Protein AF-A0A0J9RW61-F1 (afdb_monomer_lite)

Sequence (245 aa):
MICSATFVLAGLCFTVFCFNQGVRNHRVYSWVVAFVIVELEIFSMYVLAARTWVPDLLAFFFFCTLLMMVALVVGCHLSFSMDLTRYIAPLFILSFVLAMMSTYFLLAHLFLPKLMPYAYLTFELGLTFVMTSMIMLHAQTINGDRYIQMRLKDFILAALLVFHEFLLTYALTFYWQIHYSYFTSADFFWMSTSTPNTRGTTPEYPEYGDYDKNTSDDDWSPKNETDYDWLLDNWDTIAAESLIR

Organism: Drosophila simulans (NCBI:txid7240)

Radius of gyration: 31.69 Å; chains: 1; bounding box: 56×41×116 Å

Foldseek 3Di:
DQLVVLVVVLVVLLVCLVPDPPQLLDPVSLVVSLVSSVVSLVSSCVVLVLLFDPVLLVVLLVVLVVLLVVLLVCLQPPDPVDQVLVVVPVLVVQLVVLQVVLVVLVVCCVPPVVCPPPSLVSSLVSNLVSLSSVSSNLSNQDSQPHPHHDDPSNVSSSVSSSVVSSSVNSVSCSVCRNPPVPPDDPPPPCPVPDDPPPDDPDPPPPDPPPVPPPDDPPPPDPDPPPDPVVVPPPPVVVVVVPPDD

Structure (mmCIF, N/CA/C/O backbone):
data_AF-A0A0J9RW61-F1
#
_entry.id   AF-A0A0J9RW61-F1
#
loop_
_atom_site.group_PDB
_atom_site.id
_atom_site.type_symbol
_atom_site.label_atom_id
_atom_site.label_alt_id
_atom_site.label_comp_id
_atom_site.label_asym_id
_atom_site.label_entity_id
_atom_site.label_seq_id
_atom_site.pdbx_PDB_ins_code
_atom_site.Cartn_x
_atom_site.Cartn_y
_atom_site.Cartn_z
_atom_site.occupancy
_atom_site.B_iso_or_equiv
_atom_site.auth_seq_id
_atom_site.auth_comp_id
_atom_site.auth_asym_id
_atom_site.auth_atom_id
_atom_site.pdbx_PDB_model_num
ATOM 1 N N . MET A 1 1 ? -4.655 -14.486 -15.104 1.00 70.69 1 MET A N 1
ATOM 2 C CA . MET A 1 1 ? -6.127 -14.622 -15.017 1.00 70.69 1 MET A CA 1
ATOM 3 C C . MET A 1 1 ? -6.572 -15.202 -13.679 1.00 70.69 1 MET A C 1
ATOM 5 O O . MET A 1 1 ? -7.368 -14.556 -13.017 1.00 70.69 1 MET A O 1
ATOM 9 N N . ILE A 1 2 ? -6.045 -16.354 -13.238 1.00 85.81 2 ILE A N 1
ATOM 10 C CA . ILE A 1 2 ? -6.419 -16.937 -11.932 1.00 85.81 2 ILE A CA 1
ATOM 11 C C . ILE A 1 2 ? -6.012 -16.014 -10.766 1.00 85.81 2 ILE A C 1
ATOM 13 O O . ILE A 1 2 ? -6.874 -15.631 -9.987 1.00 85.81 2 ILE A O 1
ATOM 17 N N . CYS A 1 3 ? -4.758 -15.545 -10.711 1.00 83.75 3 CYS A N 1
ATOM 18 C CA . CYS A 1 3 ? -4.285 -14.665 -9.626 1.00 83.75 3 CYS A CA 1
ATOM 19 C C . CYS A 1 3 ? -5.004 -13.302 -9.570 1.00 83.75 3 CYS A C 1
ATOM 21 O O . CYS A 1 3 ? -5.286 -12.777 -8.502 1.00 83.75 3 CYS A O 1
ATOM 23 N N . SER A 1 4 ? -5.358 -12.730 -10.726 1.00 85.19 4 SER A N 1
ATOM 24 C CA . SER A 1 4 ? -6.139 -11.486 -10.774 1.00 85.19 4 SER A CA 1
ATOM 25 C C . SER A 1 4 ? -7.579 -11.693 -10.292 1.00 85.19 4 SER A C 1
ATOM 27 O O . SER A 1 4 ? -8.146 -10.812 -9.656 1.00 85.19 4 SER A O 1
ATOM 29 N N . ALA A 1 5 ? -8.174 -12.861 -10.560 1.00 87.19 5 ALA A N 1
ATOM 30 C CA . ALA A 1 5 ? -9.502 -13.198 -10.054 1.00 87.19 5 ALA A CA 1
ATOM 31 C C . ALA A 1 5 ? -9.490 -13.434 -8.536 1.00 87.19 5 ALA A C 1
ATOM 33 O O . ALA A 1 5 ? -10.401 -12.974 -7.849 1.00 87.19 5 ALA A O 1
ATOM 34 N N . THR A 1 6 ? -8.451 -14.087 -7.999 1.00 88.44 6 THR A N 1
ATOM 35 C CA . THR A 1 6 ? -8.302 -14.267 -6.546 1.00 88.44 6 THR A CA 1
ATOM 36 C C . THR A 1 6 ? -8.084 -12.938 -5.830 1.00 88.44 6 THR A C 1
ATOM 38 O O . THR A 1 6 ? -8.650 -12.759 -4.760 1.00 88.44 6 THR A O 1
ATOM 41 N N . PHE A 1 7 ? -7.373 -11.979 -6.438 1.00 87.94 7 PHE A N 1
ATOM 42 C CA . PHE A 1 7 ? -7.236 -10.620 -5.899 1.00 87.94 7 PHE A CA 1
ATOM 43 C C . PHE A 1 7 ? -8.583 -9.903 -5.758 1.00 87.94 7 PHE A C 1
ATOM 45 O O . PHE A 1 7 ? -8.921 -9.391 -4.694 1.00 87.94 7 PHE A O 1
ATOM 52 N N . VAL A 1 8 ? -9.383 -9.898 -6.831 1.00 91.06 8 VAL A N 1
ATOM 53 C CA . VAL A 1 8 ? -10.710 -9.264 -6.822 1.00 91.06 8 VAL A CA 1
ATOM 54 C C . VAL A 1 8 ? -11.620 -9.950 -5.806 1.00 91.06 8 VAL A C 1
ATOM 56 O O . VAL A 1 8 ? -12.320 -9.275 -5.054 1.00 91.06 8 VAL A O 1
ATOM 59 N N . LEU A 1 9 ? -11.584 -11.283 -5.740 1.00 91.94 9 LEU A N 1
ATOM 60 C CA . LEU A 1 9 ? -12.352 -12.045 -4.762 1.00 91.94 9 LEU A CA 1
ATOM 61 C C . LEU A 1 9 ? -11.934 -11.710 -3.324 1.00 91.94 9 LEU A C 1
ATOM 63 O O . LEU A 1 9 ? -12.807 -11.469 -2.493 1.00 91.94 9 LEU A O 1
ATOM 67 N N . ALA A 1 10 ? -10.630 -11.638 -3.043 1.00 90.38 10 ALA A N 1
ATOM 68 C CA . ALA A 1 10 ? -10.105 -11.248 -1.738 1.00 90.38 10 ALA A CA 1
ATOM 69 C C . ALA A 1 10 ? -10.593 -9.851 -1.332 1.00 90.38 10 ALA A C 1
ATOM 71 O O . ALA A 1 10 ? -11.157 -9.691 -0.250 1.00 90.38 10 ALA A O 1
ATOM 72 N N . GLY A 1 11 ? -10.489 -8.868 -2.235 1.00 88.94 11 GLY A N 1
ATOM 73 C CA . GLY A 1 11 ? -10.949 -7.500 -1.990 1.00 88.94 11 GLY A CA 1
ATOM 74 C C . GLY A 1 11 ? -12.459 -7.404 -1.744 1.00 88.94 11 GLY A C 1
ATOM 75 O O . GLY A 1 11 ? -12.906 -6.660 -0.866 1.00 88.94 11 GLY A O 1
ATOM 76 N N . LEU A 1 12 ? -13.267 -8.195 -2.457 1.00 91.38 12 LEU A N 1
ATOM 77 C CA . LEU A 1 12 ? -14.711 -8.281 -2.215 1.00 91.38 12 LEU A CA 1
ATOM 78 C C . LEU A 1 12 ? -15.016 -8.910 -0.851 1.00 91.38 12 LEU A C 1
ATOM 80 O O . LEU A 1 12 ? -15.815 -8.361 -0.089 1.00 91.38 12 LEU A O 1
ATOM 84 N N . CYS A 1 13 ? -14.362 -10.023 -0.513 1.00 89.88 13 CYS A N 1
ATOM 85 C CA . CYS A 1 13 ? -14.499 -10.671 0.791 1.00 89.88 13 CYS A CA 1
ATOM 86 C C . CYS A 1 13 ? -14.102 -9.731 1.934 1.00 89.88 13 CYS A C 1
ATOM 88 O O . CYS A 1 13 ? -14.831 -9.636 2.924 1.00 89.88 13 CYS A O 1
ATOM 90 N N . PHE A 1 14 ? -13.004 -8.991 1.779 1.00 90.94 14 PHE A N 1
ATOM 91 C CA . PHE A 1 14 ? -12.564 -7.988 2.740 1.00 90.94 14 PHE A CA 1
ATOM 92 C C . PHE A 1 14 ? -13.586 -6.859 2.895 1.00 90.94 14 PHE A C 1
ATOM 94 O O . PHE A 1 14 ? -13.987 -6.535 4.011 1.00 90.94 14 PHE A O 1
ATOM 101 N N . THR A 1 15 ? -14.100 -6.322 1.787 1.00 89.44 15 THR A N 1
ATOM 102 C CA . THR A 1 15 ? -15.134 -5.275 1.804 1.00 89.44 15 THR A CA 1
ATOM 103 C C . THR A 1 15 ? -16.386 -5.742 2.553 1.00 89.44 15 THR A C 1
ATOM 105 O O . THR A 1 15 ? -16.894 -5.039 3.430 1.00 89.44 15 THR A O 1
ATOM 108 N N . VAL A 1 16 ? -16.860 -6.961 2.273 1.00 89.56 16 VAL A N 1
ATOM 109 C CA . VAL A 1 16 ? -17.994 -7.567 2.989 1.00 89.56 16 VAL A CA 1
ATOM 110 C C . VAL A 1 16 ? -17.681 -7.730 4.478 1.00 89.56 16 VAL A C 1
ATOM 112 O O . VAL A 1 16 ? -18.532 -7.416 5.309 1.00 89.56 16 VAL A O 1
ATOM 115 N N . PHE A 1 17 ? -16.474 -8.169 4.837 1.00 88.94 17 PHE A N 1
ATOM 116 C CA . PHE A 1 17 ? -16.049 -8.325 6.230 1.00 88.94 17 PHE A CA 1
ATOM 117 C C . PHE A 1 17 ? -15.997 -6.988 6.996 1.00 88.94 17 PHE A C 1
ATOM 119 O O . PHE A 1 17 ? -16.412 -6.918 8.159 1.00 88.94 17 PHE A O 1
ATOM 126 N N . CYS A 1 18 ? -15.555 -5.912 6.342 1.00 86.81 18 CYS A N 1
ATOM 127 C CA . CYS A 1 18 ? -15.517 -4.564 6.908 1.00 86.81 18 CYS A CA 1
ATOM 128 C C . CYS A 1 18 ? -16.921 -4.049 7.266 1.00 86.81 18 CYS A C 1
ATOM 130 O O . CYS A 1 18 ? -17.152 -3.606 8.399 1.00 86.81 18 CYS A O 1
ATOM 132 N N . PHE A 1 19 ? -17.878 -4.148 6.337 1.00 86.56 19 PHE A N 1
ATOM 133 C CA . PHE A 1 19 ? -19.232 -3.612 6.529 1.00 86.56 19 PHE A CA 1
ATOM 134 C C . PHE A 1 19 ? -20.159 -4.538 7.330 1.00 86.56 19 PHE A C 1
ATOM 136 O O . PHE A 1 19 ? -21.027 -4.060 8.064 1.00 86.56 19 PHE A O 1
ATOM 143 N N . ASN A 1 20 ? -19.985 -5.859 7.243 1.00 86.50 20 ASN A N 1
ATOM 144 C CA . ASN A 1 20 ? -20.875 -6.816 7.894 1.00 86.50 20 ASN A CA 1
ATOM 145 C C . ASN A 1 20 ? -20.474 -7.082 9.354 1.00 86.50 20 ASN A C 1
ATOM 147 O O . ASN A 1 20 ? -19.724 -8.007 9.678 1.00 86.50 20 ASN A O 1
ATOM 151 N N . GLN A 1 21 ? -21.055 -6.301 10.265 1.00 80.50 21 GLN A N 1
ATOM 152 C CA . GLN A 1 21 ? -20.845 -6.465 11.706 1.00 80.50 21 GLN A CA 1
ATOM 153 C C . GLN A 1 21 ? -21.273 -7.847 12.233 1.00 80.50 21 GLN A C 1
ATOM 155 O O . GLN A 1 21 ? -20.696 -8.323 13.212 1.00 80.50 21 GLN A O 1
ATOM 160 N N . GLY A 1 22 ? -22.248 -8.506 11.595 1.00 78.69 22 GLY A N 1
ATOM 161 C CA . GLY A 1 22 ? -22.740 -9.825 12.004 1.00 78.69 22 GLY A CA 1
ATOM 162 C C . GLY A 1 22 ? -21.684 -10.921 11.853 1.00 78.69 22 GLY A C 1
ATOM 163 O O . GLY A 1 22 ? -21.482 -11.713 12.773 1.00 78.69 22 GLY A O 1
ATOM 164 N N . VAL A 1 23 ? -20.949 -10.908 10.737 1.00 77.25 23 VAL A N 1
ATOM 165 C CA . VAL A 1 23 ? -19.836 -11.841 10.478 1.00 77.25 23 VAL A CA 1
ATOM 166 C C . VAL A 1 23 ? -18.668 -11.573 11.428 1.00 77.25 23 VAL A C 1
ATOM 168 O O . VAL A 1 23 ? -18.070 -12.508 11.956 1.00 77.25 23 VAL A O 1
ATOM 171 N N . ARG A 1 24 ? -18.377 -10.296 11.706 1.00 81.38 24 ARG A N 1
ATOM 172 C CA . ARG A 1 24 ? -17.268 -9.896 12.582 1.00 81.38 24 ARG A CA 1
ATOM 173 C C . ARG A 1 24 ? -17.501 -10.238 14.054 1.00 81.38 24 ARG A C 1
ATOM 175 O O . ARG A 1 24 ? -16.559 -10.590 14.760 1.00 81.38 24 ARG A O 1
ATOM 182 N N . ASN A 1 25 ? -18.742 -10.133 14.526 1.00 80.19 25 ASN A N 1
ATOM 183 C CA . ASN A 1 25 ? -19.064 -10.309 15.942 1.00 80.19 25 ASN A CA 1
ATOM 184 C C . ASN A 1 25 ? -18.947 -11.771 16.408 1.00 80.19 25 ASN A C 1
ATOM 186 O O . ASN A 1 25 ? -18.722 -12.023 17.593 1.00 80.19 25 ASN A O 1
ATOM 190 N N . HIS A 1 26 ? -19.082 -12.744 15.503 1.00 84.44 26 HIS A N 1
ATOM 191 C CA . HIS A 1 26 ? -18.947 -14.148 15.865 1.00 84.44 26 HIS A CA 1
ATOM 192 C C . HIS A 1 26 ? -17.485 -14.605 15.809 1.00 84.44 26 HIS A C 1
ATOM 194 O O . HIS A 1 26 ? -16.888 -14.681 14.738 1.00 84.44 26 HIS A O 1
ATOM 200 N N . ARG A 1 27 ? -16.938 -15.010 16.964 1.00 81.19 27 ARG A N 1
ATOM 201 C CA . ARG A 1 27 ? -15.513 -15.335 17.143 1.00 81.19 27 ARG A CA 1
ATOM 202 C C . ARG A 1 27 ? -14.971 -16.340 16.123 1.00 81.19 27 ARG A C 1
ATOM 204 O O . ARG A 1 27 ? -13.941 -16.084 15.533 1.00 81.19 27 ARG A O 1
ATOM 211 N N . VAL A 1 28 ? -15.635 -17.477 15.903 1.00 85.69 28 VAL A N 1
ATOM 212 C CA . VAL A 1 28 ? -15.099 -18.506 14.984 1.00 85.69 28 VAL A CA 1
ATOM 213 C C . VAL A 1 28 ? -15.160 -18.048 13.522 1.00 85.69 28 VAL A C 1
ATOM 215 O O . VAL A 1 28 ? -14.149 -18.093 12.830 1.00 85.69 28 VAL A O 1
ATOM 218 N N . TYR A 1 29 ? -16.318 -17.558 13.064 1.00 85.31 29 TYR A N 1
ATOM 219 C CA . TYR A 1 29 ? -16.484 -17.060 11.697 1.00 85.31 29 TYR A CA 1
ATOM 220 C C . TYR A 1 29 ? -15.519 -15.926 11.349 1.00 85.31 29 TYR A C 1
ATOM 222 O O . TYR A 1 29 ? -14.983 -15.928 10.247 1.00 85.31 29 TYR A O 1
ATOM 230 N N . SER A 1 30 ? -15.246 -14.995 12.268 1.00 87.50 30 SER A N 1
ATOM 231 C CA . SER A 1 30 ? -14.324 -13.896 11.980 1.00 87.50 30 SER A CA 1
ATOM 232 C C . SER A 1 30 ? -12.887 -14.364 11.758 1.00 87.50 30 SER A C 1
ATOM 234 O O . SER A 1 30 ? -12.232 -13.860 10.853 1.00 87.50 30 SER A O 1
ATOM 236 N N . TRP A 1 31 ? -12.426 -15.377 12.496 1.00 90.62 31 TRP A N 1
ATOM 237 C CA . TRP A 1 31 ? -11.125 -16.010 12.257 1.00 90.62 31 TRP A CA 1
ATOM 238 C C . TRP A 1 31 ? -11.072 -16.771 10.931 1.00 90.62 31 TRP A C 1
ATOM 240 O O . TRP A 1 31 ? -10.109 -16.619 10.187 1.00 90.62 31 TRP A O 1
ATOM 250 N N . VAL A 1 32 ? -12.106 -17.558 10.613 1.00 91.69 32 VAL A N 1
ATOM 251 C CA . VAL A 1 32 ? -12.154 -18.330 9.358 1.00 91.69 32 VAL A CA 1
ATOM 252 C C . VAL A 1 32 ? -12.165 -17.399 8.148 1.00 91.69 32 VAL A C 1
ATOM 254 O O . VAL A 1 32 ? -11.395 -17.597 7.214 1.00 91.69 32 VAL A O 1
ATOM 257 N N . VAL A 1 33 ? -13.001 -16.358 8.171 1.00 90.38 33 VAL A N 1
ATOM 258 C CA . VAL A 1 33 ? -13.078 -15.386 7.074 1.00 90.38 33 VAL A CA 1
ATOM 259 C C . VAL A 1 33 ? -11.773 -14.601 6.950 1.00 90.38 33 VAL A C 1
ATOM 261 O O . VAL A 1 33 ? -11.290 -14.431 5.836 1.00 90.38 33 VAL A O 1
ATOM 264 N N . ALA A 1 34 ? -11.161 -14.185 8.063 1.00 91.62 34 ALA A N 1
ATOM 265 C CA . ALA A 1 34 ? -9.862 -13.515 8.038 1.00 91.62 34 ALA A CA 1
ATOM 266 C C . ALA A 1 34 ? -8.761 -14.399 7.436 1.00 91.62 34 ALA A C 1
ATOM 268 O O . ALA A 1 34 ? -8.002 -13.926 6.597 1.00 91.62 34 ALA A O 1
ATOM 269 N N . PHE A 1 35 ? -8.711 -15.681 7.809 1.00 93.44 35 PHE A N 1
ATOM 270 C CA . PHE A 1 35 ? -7.765 -16.639 7.237 1.00 93.44 35 PHE A CA 1
ATOM 271 C C . PHE A 1 35 ? -7.958 -16.780 5.723 1.00 93.44 35 PHE A C 1
ATOM 273 O O . PHE A 1 35 ? -7.000 -16.661 4.970 1.00 93.44 35 PHE A O 1
ATOM 280 N N . VAL A 1 36 ? -9.202 -16.943 5.262 1.00 93.56 36 VAL A N 1
ATOM 281 C CA . VAL A 1 36 ? -9.511 -17.025 3.825 1.00 93.56 36 VAL A CA 1
ATOM 282 C C . VAL A 1 36 ? -9.084 -15.759 3.080 1.00 93.56 36 VAL A C 1
ATOM 284 O O . VAL A 1 36 ? -8.527 -15.867 1.993 1.00 93.56 36 VAL A O 1
ATOM 287 N N . ILE A 1 37 ? -9.317 -14.571 3.648 1.00 93.56 37 ILE A N 1
ATOM 288 C CA . ILE A 1 37 ? -8.890 -13.305 3.035 1.00 93.56 37 ILE A CA 1
ATOM 289 C C . ILE A 1 37 ? -7.366 -13.284 2.882 1.00 93.56 37 ILE A C 1
ATOM 291 O O . ILE A 1 37 ? -6.880 -13.104 1.770 1.00 93.56 37 ILE A O 1
ATOM 295 N N . VAL A 1 38 ? -6.626 -13.541 3.965 1.00 94.88 38 VAL A N 1
ATOM 296 C CA . VAL A 1 38 ? -5.154 -13.533 3.963 1.00 94.88 38 VAL A CA 1
ATOM 297 C C . VAL A 1 38 ? -4.591 -14.516 2.935 1.00 94.88 38 VAL A C 1
ATOM 299 O O . VAL A 1 38 ? -3.734 -14.144 2.137 1.00 94.88 38 VAL A O 1
ATOM 302 N N . GLU A 1 39 ? -5.099 -15.748 2.899 1.00 94.19 39 GLU A N 1
ATOM 303 C CA . GLU A 1 39 ? -4.651 -16.764 1.940 1.00 94.19 39 GLU A CA 1
ATOM 304 C C . GLU A 1 39 ? -4.917 -16.339 0.489 1.00 94.19 39 GLU A C 1
ATOM 306 O O . GLU A 1 39 ? -4.037 -16.449 -0.364 1.00 94.19 39 GLU A O 1
ATOM 311 N N . LEU A 1 40 ? -6.107 -15.803 0.188 1.00 93.19 40 LEU A N 1
ATOM 312 C CA . LEU A 1 40 ? -6.437 -15.341 -1.165 1.00 93.19 40 LEU A CA 1
ATOM 313 C C . LEU A 1 40 ? -5.551 -14.171 -1.616 1.00 93.19 40 LEU A C 1
ATOM 315 O O . LEU A 1 40 ? -5.163 -14.115 -2.788 1.00 93.19 40 LEU A O 1
ATOM 319 N N . GLU A 1 41 ? -5.204 -13.259 -0.708 1.00 92.12 41 GLU A N 1
ATOM 320 C CA . GLU A 1 41 ? -4.287 -12.155 -0.999 1.00 92.12 41 GLU A CA 1
ATOM 321 C C . GLU A 1 41 ? -2.854 -12.641 -1.245 1.00 92.12 41 GLU A C 1
ATOM 323 O O . GLU A 1 41 ? -2.216 -12.215 -2.212 1.00 92.12 41 GLU A O 1
ATOM 328 N N . ILE A 1 42 ? -2.360 -13.589 -0.443 1.00 91.75 42 ILE A N 1
ATOM 329 C CA . ILE A 1 42 ? -1.037 -14.198 -0.646 1.00 91.75 42 ILE A CA 1
ATOM 330 C C . ILE A 1 42 ? -0.994 -14.948 -1.985 1.00 91.75 42 ILE A C 1
ATOM 332 O O . ILE A 1 42 ? -0.057 -14.762 -2.767 1.00 91.75 42 ILE A O 1
ATOM 336 N N . PHE A 1 43 ? -2.025 -15.736 -2.308 1.00 91.38 43 PHE A N 1
ATOM 337 C CA . PHE A 1 43 ? -2.115 -16.426 -3.599 1.00 91.38 43 PHE A CA 1
ATOM 338 C C . PHE A 1 43 ? -2.161 -15.460 -4.784 1.00 91.38 43 PHE A C 1
ATOM 340 O O . PHE A 1 43 ? -1.594 -15.755 -5.840 1.00 91.38 43 PHE A O 1
ATOM 347 N N . SER A 1 44 ? -2.792 -14.295 -4.625 1.00 89.31 44 SER A N 1
ATOM 348 C CA . SER A 1 44 ? -2.750 -13.237 -5.635 1.00 89.31 44 SER A CA 1
ATOM 349 C C . SER A 1 44 ? -1.319 -12.751 -5.890 1.00 89.31 44 SER A C 1
ATOM 351 O O . SER A 1 44 ? -0.918 -12.610 -7.047 1.00 89.31 44 SER A O 1
ATOM 353 N N . MET A 1 45 ? -0.520 -12.554 -4.836 1.00 87.81 45 MET A N 1
ATOM 354 C CA . MET A 1 45 ? 0.862 -12.066 -4.953 1.00 87.81 45 MET A CA 1
ATOM 355 C C . MET A 1 45 ? 1.828 -13.075 -5.586 1.00 87.81 45 MET A C 1
ATOM 357 O O . MET A 1 45 ? 2.887 -12.682 -6.077 1.00 87.81 45 MET A O 1
ATOM 361 N N . TYR A 1 46 ? 1.465 -14.359 -5.659 1.00 88.12 46 TYR A N 1
ATOM 362 C CA . TYR A 1 46 ? 2.325 -15.398 -6.231 1.00 88.12 46 TYR A CA 1
ATOM 363 C C . TYR A 1 46 ? 2.741 -15.113 -7.684 1.00 88.12 46 TYR A C 1
ATOM 365 O O . TYR A 1 46 ? 3.852 -15.445 -8.087 1.00 88.12 46 TYR A O 1
ATOM 373 N N . VAL A 1 47 ? 1.888 -14.447 -8.474 1.00 86.75 47 VAL A N 1
ATOM 374 C CA . VAL A 1 47 ? 2.219 -14.084 -9.865 1.00 86.75 47 VAL A CA 1
ATOM 375 C C . VAL A 1 47 ? 3.386 -13.100 -9.956 1.00 86.75 47 VAL A C 1
ATOM 377 O O . VAL A 1 47 ? 4.172 -13.174 -10.896 1.00 86.75 47 VAL A O 1
ATOM 380 N N . LEU A 1 48 ? 3.495 -12.197 -8.982 1.00 85.88 48 LEU A N 1
ATOM 381 C CA . LEU A 1 48 ? 4.557 -11.201 -8.893 1.00 85.88 48 LEU A CA 1
ATOM 382 C C . LEU A 1 48 ? 5.828 -11.850 -8.335 1.00 85.88 48 LEU A C 1
ATOM 384 O O . LEU A 1 48 ? 6.896 -11.701 -8.919 1.00 85.88 48 LEU A O 1
ATOM 388 N N . ALA A 1 49 ? 5.687 -12.664 -7.284 1.00 85.38 49 ALA A N 1
ATOM 389 C CA . ALA A 1 49 ? 6.786 -13.417 -6.681 1.00 85.38 49 ALA A CA 1
ATOM 390 C C . ALA A 1 49 ? 7.447 -14.409 -7.653 1.00 85.38 49 ALA A C 1
ATOM 392 O O . ALA A 1 49 ? 8.663 -14.552 -7.662 1.00 85.38 49 ALA A O 1
ATOM 393 N N . ALA A 1 50 ? 6.673 -15.064 -8.523 1.00 85.44 50 ALA A N 1
ATOM 394 C CA . ALA A 1 50 ? 7.207 -15.983 -9.531 1.00 85.44 50 ALA A CA 1
ATOM 395 C C . ALA A 1 50 ? 8.042 -15.284 -10.623 1.00 85.44 50 ALA A C 1
ATOM 397 O O . ALA A 1 50 ? 8.699 -15.953 -11.420 1.00 85.44 50 ALA A O 1
ATOM 398 N N . ARG A 1 51 ? 7.981 -13.949 -10.705 1.00 82.88 51 ARG A N 1
ATOM 399 C CA . ARG A 1 51 ? 8.731 -13.132 -11.669 1.00 82.88 51 ARG A CA 1
ATOM 400 C C . ARG A 1 51 ? 9.938 -12.437 -11.046 1.00 82.88 51 ARG A C 1
ATOM 402 O O . ARG A 1 51 ? 10.675 -11.790 -11.784 1.00 82.88 51 ARG A O 1
ATOM 409 N N . THR A 1 52 ? 10.141 -12.560 -9.736 1.00 83.00 52 THR A N 1
ATOM 410 C CA . THR A 1 52 ? 11.250 -11.929 -9.019 1.00 83.00 52 THR A CA 1
ATOM 411 C C . THR A 1 52 ? 12.226 -12.951 -8.465 1.00 83.00 52 THR A C 1
ATOM 413 O O . THR A 1 52 ? 11.930 -14.135 -8.298 1.00 83.00 52 THR A O 1
ATOM 416 N N . TRP A 1 53 ? 13.434 -12.475 -8.185 1.00 80.31 53 TRP A N 1
ATOM 417 C CA . TRP A 1 53 ? 14.472 -13.267 -7.547 1.00 80.31 53 TRP A CA 1
ATOM 418 C C . TRP A 1 53 ? 14.234 -13.323 -6.038 1.00 80.31 53 TRP A C 1
ATOM 420 O O . TRP A 1 53 ? 13.901 -12.317 -5.416 1.00 80.31 53 TRP A O 1
ATOM 430 N N . VAL A 1 54 ? 14.442 -14.496 -5.433 1.00 83.19 54 VAL A N 1
ATOM 431 C CA . VAL A 1 54 ? 14.225 -14.715 -3.990 1.00 83.19 54 VAL A CA 1
ATOM 432 C C . VAL A 1 54 ? 15.018 -13.735 -3.102 1.00 83.19 54 VAL A C 1
ATOM 434 O O . VAL A 1 54 ? 14.433 -13.241 -2.136 1.00 83.19 54 VAL A O 1
ATOM 437 N N . PRO A 1 55 ? 16.297 -13.402 -3.389 1.00 82.38 55 PRO A N 1
ATOM 438 C CA . PRO A 1 55 ? 17.040 -12.430 -2.586 1.00 82.38 55 PRO A CA 1
ATOM 439 C C . PRO A 1 55 ? 16.440 -11.020 -2.637 1.00 82.38 55 PRO A C 1
ATOM 441 O O . PRO A 1 55 ? 16.258 -10.403 -1.589 1.00 82.38 55 PRO A O 1
ATOM 444 N N . ASP A 1 56 ? 16.081 -10.537 -3.831 1.00 83.44 56 ASP A N 1
ATOM 445 C CA . ASP A 1 56 ? 15.440 -9.230 -4.008 1.00 83.44 56 ASP A CA 1
ATOM 446 C C . ASP A 1 56 ? 14.061 -9.210 -3.318 1.00 83.44 56 ASP A C 1
ATOM 448 O O . ASP A 1 56 ? 13.751 -8.286 -2.565 1.00 83.44 56 ASP A O 1
ATOM 452 N N . LEU A 1 57 ? 13.275 -10.283 -3.459 1.00 88.12 57 LEU A N 1
ATOM 453 C CA . LEU A 1 57 ? 11.982 -10.459 -2.791 1.00 88.12 57 LEU A CA 1
ATOM 454 C C . LEU A 1 57 ? 12.107 -10.310 -1.267 1.00 88.12 57 LEU A C 1
ATOM 456 O O . LEU A 1 57 ? 11.333 -9.565 -0.656 1.00 88.12 57 LEU A O 1
ATOM 460 N N . LEU A 1 58 ? 13.091 -10.982 -0.659 1.00 89.44 58 LEU A N 1
ATOM 461 C CA . LEU A 1 58 ? 13.330 -10.954 0.786 1.00 89.44 58 LEU A CA 1
ATOM 462 C C . LEU A 1 58 ? 13.857 -9.593 1.265 1.00 89.44 58 LEU A C 1
ATOM 464 O O . LEU A 1 58 ? 13.442 -9.111 2.320 1.00 89.44 58 LEU A O 1
ATOM 468 N N . ALA A 1 59 ? 14.742 -8.960 0.492 1.00 89.44 59 ALA A N 1
ATOM 469 C CA . ALA A 1 59 ? 15.297 -7.651 0.821 1.00 89.44 59 ALA A CA 1
ATOM 470 C C . ALA A 1 59 ? 14.203 -6.574 0.849 1.00 89.44 59 ALA A C 1
ATOM 472 O O . ALA A 1 59 ? 14.052 -5.865 1.845 1.00 89.44 59 ALA A O 1
ATOM 473 N N . PHE A 1 60 ? 13.380 -6.493 -0.199 1.00 90.94 60 PHE A N 1
ATOM 474 C CA . PHE A 1 60 ? 12.263 -5.548 -0.243 1.00 90.94 60 PHE A CA 1
ATOM 475 C C . PHE A 1 60 ? 11.191 -5.867 0.802 1.00 90.94 60 PHE A C 1
ATOM 477 O O . PHE A 1 60 ? 10.646 -4.945 1.406 1.00 90.94 60 PHE A O 1
ATOM 484 N N . PHE A 1 61 ? 10.941 -7.146 1.098 1.00 92.94 61 PHE A N 1
ATOM 485 C CA . PHE A 1 61 ? 10.050 -7.535 2.193 1.00 92.94 61 PHE A CA 1
ATOM 486 C C . PHE A 1 61 ? 10.543 -6.977 3.536 1.00 92.94 61 PHE A C 1
ATOM 488 O O . PHE A 1 61 ? 9.759 -6.415 4.306 1.00 92.94 61 PHE A O 1
ATOM 495 N N . PHE A 1 62 ? 11.850 -7.071 3.802 1.00 93.88 62 PHE A N 1
ATOM 496 C CA . PHE A 1 62 ? 12.464 -6.509 5.002 1.00 93.88 62 PHE A CA 1
ATOM 497 C C . PHE A 1 62 ? 12.347 -4.978 5.050 1.00 93.88 62 PHE A C 1
ATOM 499 O O . PHE A 1 62 ? 11.929 -4.440 6.076 1.00 93.88 62 PHE A O 1
ATOM 506 N N . PHE A 1 63 ? 12.636 -4.270 3.951 1.00 93.06 63 PHE A N 1
ATOM 507 C CA . PHE A 1 63 ? 12.503 -2.807 3.895 1.00 93.06 63 PHE A CA 1
ATOM 508 C C . PHE A 1 63 ? 11.060 -2.335 4.090 1.00 93.06 63 PHE A C 1
ATOM 510 O O . PHE A 1 63 ? 10.828 -1.421 4.880 1.00 93.06 63 PHE A O 1
ATOM 517 N N . CYS A 1 64 ? 10.085 -2.975 3.439 1.00 94.62 64 CYS A N 1
ATOM 518 C CA . CYS A 1 64 ? 8.670 -2.673 3.645 1.00 94.62 64 CYS A CA 1
ATOM 519 C C . CYS A 1 64 ? 8.255 -2.937 5.094 1.00 94.62 64 CYS A C 1
ATOM 521 O O . CYS A 1 64 ? 7.597 -2.098 5.700 1.00 94.62 64 CYS A O 1
ATOM 523 N N . THR A 1 65 ? 8.686 -4.053 5.686 1.00 94.06 65 THR A N 1
ATOM 524 C CA . THR A 1 65 ? 8.391 -4.368 7.094 1.00 94.06 65 THR A CA 1
ATOM 525 C C . THR A 1 65 ? 8.979 -3.318 8.038 1.00 94.06 65 THR A C 1
ATOM 527 O O . THR A 1 65 ? 8.308 -2.884 8.974 1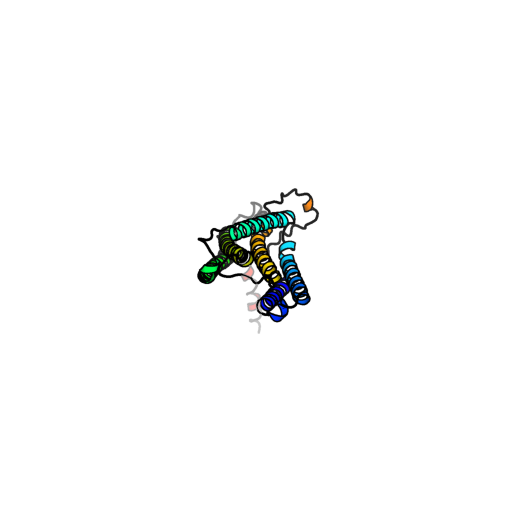.00 94.06 65 THR A O 1
ATOM 530 N N . LEU A 1 66 ? 10.209 -2.863 7.784 1.00 95.06 66 LEU A N 1
ATOM 531 C CA . LEU A 1 66 ? 10.849 -1.805 8.564 1.00 95.06 66 LEU A CA 1
ATOM 532 C C . LEU A 1 66 ? 10.097 -0.478 8.421 1.00 95.06 66 LEU A C 1
ATOM 534 O O . LEU A 1 66 ? 9.817 0.164 9.432 1.00 95.06 66 LEU A O 1
ATOM 538 N N . LEU A 1 67 ? 9.721 -0.095 7.198 1.00 94.56 67 LEU A N 1
ATOM 539 C CA . LEU A 1 67 ? 8.926 1.106 6.931 1.00 94.56 67 LEU A CA 1
ATOM 540 C C . LEU A 1 67 ? 7.588 1.066 7.685 1.00 94.56 67 LEU A C 1
ATOM 542 O O . LEU A 1 67 ? 7.245 2.033 8.364 1.00 94.56 67 LEU A O 1
ATOM 546 N N . MET A 1 68 ? 6.875 -0.064 7.632 1.00 93.00 68 MET A N 1
ATOM 547 C CA . MET A 1 68 ? 5.636 -0.271 8.391 1.00 93.00 68 MET A CA 1
ATOM 548 C C . MET A 1 68 ? 5.866 -0.146 9.894 1.00 93.00 68 MET A C 1
ATOM 550 O O . MET A 1 68 ? 5.092 0.514 10.579 1.00 93.00 68 MET A O 1
ATOM 554 N N . MET A 1 69 ? 6.921 -0.772 10.421 1.00 93.81 69 MET A N 1
ATOM 555 C CA . MET A 1 69 ? 7.225 -0.738 11.851 1.00 93.81 69 MET A CA 1
ATOM 556 C C . MET A 1 69 ? 7.477 0.699 12.312 1.00 93.81 69 MET A C 1
ATOM 558 O O . MET A 1 69 ? 6.873 1.147 13.285 1.00 93.81 69 MET A O 1
ATOM 562 N N . VAL A 1 70 ? 8.291 1.452 11.566 1.00 94.25 70 VAL A N 1
ATOM 563 C CA . VAL A 1 70 ? 8.540 2.873 11.837 1.00 94.25 70 VAL A CA 1
ATOM 564 C C . VAL A 1 70 ? 7.235 3.666 11.781 1.00 94.25 70 VAL A C 1
ATOM 566 O O . VAL A 1 70 ? 6.951 4.415 12.713 1.00 94.25 70 VAL A O 1
ATOM 569 N N . ALA A 1 71 ? 6.407 3.474 10.752 1.00 93.12 71 ALA A N 1
ATOM 570 C CA . ALA A 1 71 ? 5.122 4.161 10.625 1.00 93.12 71 ALA A CA 1
ATOM 571 C C . ALA A 1 71 ? 4.177 3.862 11.802 1.00 93.12 71 ALA A C 1
ATOM 573 O O . ALA A 1 71 ? 3.568 4.780 12.350 1.00 93.12 71 ALA A O 1
ATOM 574 N N . LEU A 1 72 ? 4.095 2.604 12.243 1.00 92.44 72 LEU A N 1
ATOM 575 C CA . LEU A 1 72 ? 3.294 2.199 13.399 1.00 92.44 72 LEU A CA 1
ATOM 576 C C . LEU A 1 72 ? 3.816 2.825 14.698 1.00 92.44 72 LEU A C 1
ATOM 578 O O . LEU A 1 72 ? 3.030 3.381 15.463 1.00 92.44 72 LEU A O 1
ATOM 582 N N . VAL A 1 73 ? 5.130 2.790 14.940 1.00 92.81 73 VAL A N 1
ATOM 583 C CA . VAL A 1 73 ? 5.750 3.396 16.132 1.00 92.81 73 VAL A CA 1
ATOM 584 C C . VAL A 1 73 ? 5.520 4.904 16.154 1.00 92.81 73 VAL A C 1
ATOM 586 O O . VAL A 1 73 ? 5.079 5.440 17.171 1.00 92.81 73 VAL A O 1
ATOM 589 N N . VAL A 1 74 ? 5.759 5.593 15.035 1.00 91.25 74 VAL A N 1
ATOM 590 C CA . VAL A 1 74 ? 5.512 7.037 14.925 1.00 91.25 74 VAL A CA 1
ATOM 591 C C . VAL A 1 74 ? 4.025 7.337 15.111 1.00 91.25 74 VAL A C 1
ATOM 593 O O . VAL A 1 74 ? 3.689 8.274 15.828 1.00 91.25 74 VAL A O 1
ATOM 596 N N . GLY A 1 75 ? 3.129 6.530 14.537 1.00 88.19 75 GLY A N 1
ATOM 597 C CA . GLY A 1 75 ? 1.685 6.653 14.724 1.00 88.19 75 GLY A CA 1
ATOM 598 C C . GLY A 1 75 ? 1.274 6.553 16.195 1.00 88.19 75 GLY A C 1
ATOM 599 O O . GLY A 1 75 ? 0.576 7.439 16.690 1.00 88.19 75 GLY A O 1
ATOM 600 N N . CYS A 1 76 ? 1.761 5.536 16.913 1.00 88.12 76 CYS A N 1
ATOM 601 C CA . CYS A 1 76 ? 1.473 5.315 18.333 1.00 88.12 76 CYS A CA 1
ATOM 602 C C . CYS A 1 76 ? 2.042 6.410 19.251 1.00 88.12 76 CYS A C 1
ATOM 604 O O . CYS A 1 76 ? 1.392 6.779 20.227 1.00 88.12 76 CYS A O 1
ATOM 606 N N . HIS A 1 77 ? 3.238 6.929 18.949 1.00 86.50 77 HIS A N 1
ATOM 607 C CA . HIS A 1 77 ? 3.949 7.905 19.786 1.00 86.50 77 HIS A CA 1
ATOM 608 C C . HIS A 1 77 ? 3.749 9.369 19.376 1.00 86.50 77 HIS A C 1
ATOM 610 O O . HIS A 1 77 ? 4.329 10.264 19.998 1.00 86.50 77 HIS A O 1
ATOM 616 N N . LEU A 1 78 ? 2.951 9.649 18.344 1.00 83.06 78 LEU A N 1
ATOM 617 C CA . LEU A 1 78 ? 2.716 11.019 17.905 1.00 83.06 78 LEU A CA 1
ATOM 618 C C . LEU A 1 78 ? 2.095 11.852 19.038 1.00 83.06 78 LEU A C 1
ATOM 620 O O . LEU A 1 78 ? 1.208 11.390 19.755 1.00 83.06 78 LEU A O 1
ATOM 624 N N . SER A 1 79 ? 2.561 13.091 19.209 1.00 75.69 79 SER A N 1
ATOM 625 C CA . SER A 1 79 ? 2.145 13.965 20.317 1.00 75.69 79 SER A CA 1
ATOM 626 C C . SER A 1 79 ? 0.628 14.186 20.366 1.00 75.69 79 SER A C 1
ATOM 628 O O . SER A 1 79 ? -0.057 14.167 19.341 1.00 75.69 79 SER A O 1
ATOM 630 N N . PHE A 1 80 ? 0.080 14.451 21.558 1.00 67.38 80 PHE A N 1
ATOM 631 C CA . PHE A 1 80 ? -1.351 14.726 21.726 1.00 67.38 80 PHE A CA 1
ATOM 632 C C . PHE A 1 80 ? -1.860 15.909 20.897 1.00 67.38 80 PHE A C 1
ATOM 634 O O . PHE A 1 80 ? -3.004 15.907 20.454 1.00 67.38 80 PHE A O 1
ATOM 641 N N . SER A 1 81 ? -0.976 16.866 20.614 1.00 69.50 81 SER A N 1
ATOM 642 C CA . SER A 1 81 ? -1.265 18.036 19.779 1.00 69.50 81 SER A CA 1
ATOM 643 C C . SER A 1 81 ? -1.519 17.688 18.301 1.00 69.50 81 SER A C 1
ATOM 645 O O . SER A 1 81 ? -2.249 18.395 17.611 1.00 69.50 81 SER A O 1
ATOM 647 N N . MET A 1 82 ? -0.961 16.574 17.814 1.00 76.75 82 MET A N 1
ATOM 648 C CA . MET A 1 82 ? -1.096 16.103 16.432 1.00 76.75 82 MET A CA 1
ATOM 649 C C . MET A 1 82 ? -1.954 14.836 16.384 1.00 76.75 82 MET A C 1
ATOM 651 O O . MET A 1 82 ? -1.478 13.756 16.055 1.00 76.75 82 MET A O 1
ATOM 655 N N . ASP A 1 83 ? -3.227 14.950 16.751 1.00 82.88 83 ASP A N 1
ATOM 656 C CA . ASP A 1 83 ? -4.174 13.840 16.622 1.00 82.88 83 ASP A CA 1
ATOM 657 C C . ASP A 1 83 ? -4.675 13.721 15.171 1.00 82.88 83 ASP A C 1
ATOM 659 O O . ASP A 1 83 ? -5.453 14.565 14.713 1.00 82.88 83 ASP A O 1
ATOM 663 N N . LEU A 1 84 ? -4.252 12.680 14.441 1.00 83.62 84 LEU A N 1
ATOM 664 C CA . LEU A 1 84 ? -4.711 12.440 13.066 1.00 83.62 84 LEU A CA 1
ATOM 665 C C . LEU A 1 84 ? -6.189 12.030 13.044 1.00 83.62 84 LEU A C 1
ATOM 667 O O . LEU A 1 84 ? -6.889 12.332 12.079 1.00 83.62 84 LEU A O 1
ATOM 671 N N . THR A 1 85 ? -6.701 11.408 14.110 1.00 87.25 85 THR A N 1
ATOM 672 C CA . THR A 1 85 ? -8.096 10.941 14.168 1.00 87.25 85 THR A CA 1
ATOM 673 C C . THR A 1 85 ? -9.097 12.097 14.180 1.00 87.25 85 THR A C 1
ATOM 675 O O . THR A 1 85 ? -10.190 11.981 13.625 1.00 87.25 85 THR A O 1
ATOM 678 N N . ARG A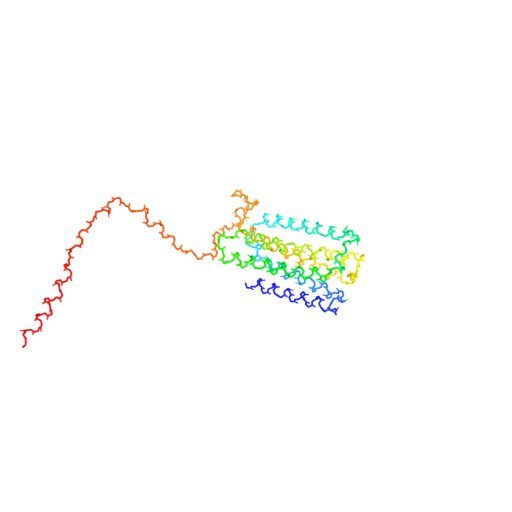 1 86 ? -8.703 13.260 14.719 1.00 86.94 86 ARG A N 1
ATOM 679 C CA . ARG A 1 86 ? -9.491 14.503 14.654 1.00 86.94 86 ARG A CA 1
ATOM 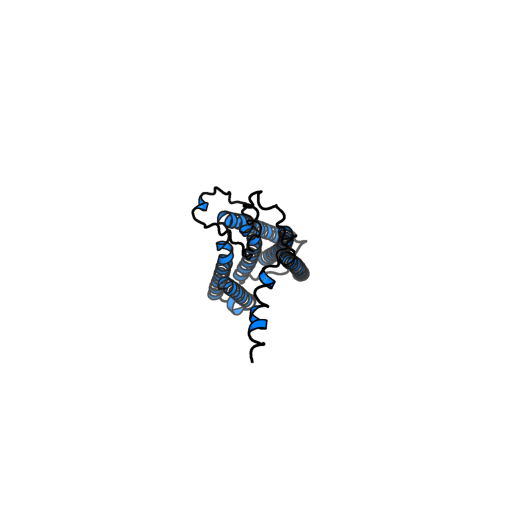680 C C . ARG A 1 86 ? -9.585 15.060 13.232 1.00 86.94 86 ARG A C 1
ATOM 682 O O . ARG A 1 86 ? -10.581 15.685 12.876 1.00 86.94 86 ARG A O 1
ATOM 689 N N . TYR A 1 87 ? -8.556 14.826 12.424 1.00 87.44 87 TYR A N 1
ATOM 690 C CA . TYR A 1 87 ? -8.421 15.315 11.053 1.00 87.44 87 TYR A CA 1
ATOM 691 C C . TYR A 1 87 ? -8.609 14.195 10.021 1.00 87.44 87 TYR A C 1
ATOM 693 O O . TYR A 1 87 ? -8.094 14.277 8.908 1.00 87.44 87 TYR A O 1
ATOM 701 N N . ILE A 1 88 ? -9.395 13.167 10.353 1.00 89.88 88 ILE A N 1
ATOM 702 C CA . ILE A 1 88 ? -9.620 12.020 9.467 1.00 89.88 88 ILE A CA 1
ATOM 703 C C . ILE A 1 88 ? -10.222 12.424 8.113 1.00 89.88 88 ILE A C 1
ATOM 705 O O . ILE A 1 88 ? -9.788 11.933 7.076 1.00 89.88 88 ILE A O 1
ATOM 709 N N . ALA A 1 89 ? -11.174 13.364 8.100 1.00 89.88 89 ALA A N 1
ATOM 710 C CA . ALA A 1 89 ? -11.813 13.836 6.872 1.00 89.88 89 ALA A CA 1
ATOM 711 C C . ALA A 1 89 ? -10.832 14.554 5.920 1.00 89.88 89 ALA A C 1
ATOM 713 O O . ALA A 1 89 ? -10.743 14.148 4.760 1.00 89.88 89 ALA A O 1
ATOM 714 N N . PRO A 1 90 ? -10.062 15.576 6.352 1.00 90.88 90 PRO A N 1
ATOM 715 C CA . PRO A 1 90 ? -9.070 16.193 5.475 1.00 90.88 90 PRO A CA 1
ATOM 716 C C . PRO A 1 90 ? -7.924 15.244 5.102 1.00 90.88 90 PRO A C 1
ATOM 718 O O . PRO A 1 90 ? -7.456 15.325 3.970 1.00 90.88 90 PRO A O 1
ATOM 721 N N . LEU A 1 91 ? -7.507 14.317 5.977 1.00 91.25 91 LEU A N 1
ATOM 722 C CA . LEU A 1 91 ? -6.534 13.278 5.613 1.00 91.25 91 LEU A CA 1
ATOM 723 C C . LEU A 1 91 ? -7.067 12.371 4.506 1.00 91.25 91 LEU A C 1
ATOM 725 O O . LEU A 1 91 ? -6.354 12.100 3.550 1.00 91.25 91 LEU A O 1
ATOM 729 N N . PHE A 1 92 ? -8.330 11.957 4.584 1.00 91.44 92 PHE A N 1
ATOM 730 C CA . PHE A 1 92 ? -8.958 11.145 3.547 1.00 91.44 92 PHE A CA 1
ATOM 731 C C . PHE A 1 92 ? -9.037 11.882 2.200 1.00 91.44 92 PHE A C 1
ATOM 733 O O . PHE A 1 92 ? -8.697 11.312 1.165 1.00 91.44 92 PHE A O 1
ATOM 740 N N . ILE A 1 93 ? -9.421 13.164 2.206 1.00 94.50 93 ILE A N 1
ATOM 741 C CA . ILE A 1 93 ? -9.451 13.998 0.993 1.00 94.50 93 ILE A CA 1
ATOM 742 C C . ILE A 1 93 ? -8.038 14.172 0.420 1.00 94.50 93 ILE A C 1
ATOM 744 O O . ILE A 1 93 ? -7.848 14.026 -0.786 1.00 94.50 93 ILE A O 1
ATOM 748 N N . LEU A 1 94 ? -7.043 14.444 1.269 1.00 93.38 94 LEU A N 1
ATOM 749 C CA . LEU A 1 94 ? -5.644 14.570 0.858 1.00 93.38 94 LEU A CA 1
ATOM 750 C C . LEU A 1 94 ? -5.129 13.265 0.240 1.00 93.38 94 LEU A C 1
ATOM 752 O O . LEU A 1 94 ? -4.547 13.295 -0.842 1.00 93.38 94 LEU A O 1
ATOM 756 N N . SER A 1 95 ? -5.395 12.128 0.885 1.00 93.88 95 SER A N 1
ATOM 757 C CA . SER A 1 95 ? -5.053 10.794 0.389 1.00 93.88 95 SER A CA 1
ATOM 758 C C . SER A 1 95 ? -5.689 10.513 -0.969 1.00 93.88 95 SER A C 1
ATOM 760 O O . SER A 1 95 ? -5.020 10.009 -1.866 1.00 93.88 95 SER A O 1
ATOM 762 N N . PHE A 1 96 ? -6.956 10.892 -1.158 1.00 94.38 96 PHE A N 1
ATOM 763 C CA . PHE A 1 96 ? -7.648 10.745 -2.436 1.00 94.38 96 PHE A CA 1
ATOM 764 C C . PHE A 1 96 ? -7.014 11.601 -3.542 1.00 94.38 96 PHE A C 1
ATOM 766 O O . PHE A 1 96 ? -6.744 11.099 -4.632 1.00 94.38 96 PHE A O 1
ATOM 773 N N . VAL A 1 97 ? -6.719 12.875 -3.264 1.00 95.75 97 VAL A N 1
ATOM 774 C CA . VAL A 1 97 ? -6.062 13.774 -4.228 1.00 95.75 97 VAL A CA 1
ATOM 775 C C . VAL A 1 97 ? -4.662 13.271 -4.583 1.00 95.75 97 VAL A C 1
ATOM 777 O O . VAL A 1 97 ? -4.318 13.214 -5.762 1.00 95.75 97 VAL A O 1
ATOM 780 N N . LEU A 1 98 ? -3.865 12.858 -3.595 1.00 94.44 98 LEU A N 1
ATOM 781 C CA . LEU A 1 98 ? -2.524 12.318 -3.828 1.00 94.44 98 LEU A CA 1
ATOM 782 C C . LEU A 1 98 ? -2.563 11.003 -4.611 1.00 94.44 98 LEU A C 1
ATOM 784 O O . LEU A 1 98 ? -1.786 10.845 -5.546 1.00 94.44 98 LEU A O 1
ATOM 788 N N . ALA A 1 99 ? -3.499 10.100 -4.314 1.00 94.19 99 ALA A N 1
ATOM 789 C CA . ALA A 1 99 ? -3.671 8.863 -5.074 1.00 94.19 99 ALA A CA 1
ATOM 790 C C . ALA A 1 99 ? -4.076 9.127 -6.536 1.00 94.19 99 ALA A C 1
ATOM 792 O O . ALA A 1 99 ? -3.554 8.481 -7.449 1.00 94.19 99 ALA A O 1
ATOM 793 N N . MET A 1 100 ? -4.955 10.106 -6.781 1.00 95.38 100 MET A N 1
ATOM 794 C CA . MET A 1 100 ? -5.312 10.548 -8.135 1.00 95.38 100 MET A CA 1
ATOM 795 C C . MET A 1 100 ? -4.095 11.109 -8.884 1.00 95.38 100 MET A C 1
ATOM 797 O O . MET A 1 100 ? -3.844 10.725 -10.027 1.00 95.38 100 MET A O 1
ATOM 801 N N . MET A 1 101 ? -3.301 11.961 -8.228 1.00 94.88 101 MET A N 1
ATOM 802 C CA . MET A 1 101 ? -2.063 12.505 -8.796 1.00 94.88 101 MET A CA 1
ATOM 803 C C . MET A 1 101 ? -1.030 11.407 -9.082 1.00 94.88 101 MET A C 1
ATOM 805 O O . MET A 1 101 ? -0.450 11.388 -10.164 1.00 94.88 101 MET A O 1
ATOM 809 N N . SER A 1 102 ? -0.834 10.451 -8.172 1.00 94.94 102 SER A N 1
ATOM 810 C CA . SER A 1 102 ? 0.022 9.283 -8.407 1.00 94.94 102 SER A CA 1
ATOM 811 C C . SER A 1 102 ? -0.453 8.479 -9.615 1.00 94.94 102 SER A C 1
ATOM 813 O O . SER A 1 102 ? 0.348 8.148 -10.486 1.00 94.94 102 SER A O 1
ATOM 815 N N . THR A 1 103 ? -1.755 8.206 -9.719 1.00 93.38 103 THR A N 1
ATOM 816 C CA . THR A 1 103 ? -2.327 7.437 -10.839 1.00 93.38 103 THR A CA 1
ATOM 817 C C . THR A 1 103 ? -2.097 8.130 -12.184 1.00 93.38 103 THR A C 1
ATOM 819 O O . THR A 1 103 ? -1.838 7.465 -13.186 1.00 93.38 103 THR A O 1
ATOM 822 N N . TYR A 1 104 ? -2.106 9.465 -12.222 1.00 93.50 104 TYR A N 1
ATOM 823 C CA . TYR A 1 104 ? -1.703 10.208 -13.415 1.00 93.50 104 TYR A CA 1
ATOM 824 C C . TYR A 1 104 ? -0.248 9.910 -13.822 1.00 93.50 104 TYR A C 1
ATOM 826 O O . TYR A 1 104 ? 0.016 9.662 -14.998 1.00 93.50 104 TYR A O 1
ATOM 834 N N . PHE A 1 105 ? 0.693 9.857 -12.872 1.00 92.12 105 PHE A N 1
ATOM 835 C CA . PHE A 1 105 ? 2.083 9.477 -13.163 1.00 92.12 105 PHE A CA 1
ATOM 836 C C . PHE A 1 105 ? 2.230 8.014 -13.599 1.00 92.12 105 PHE A C 1
ATOM 838 O O . PHE A 1 105 ? 3.088 7.718 -14.431 1.00 92.12 105 PHE A O 1
ATOM 845 N N . LEU A 1 106 ? 1.361 7.114 -13.128 1.00 92.31 106 LEU A N 1
ATOM 846 C CA . LEU A 1 106 ? 1.294 5.740 -13.636 1.00 92.31 106 LEU A CA 1
ATOM 847 C C . LEU A 1 106 ? 0.865 5.700 -15.112 1.00 92.31 106 LEU A C 1
ATOM 849 O O . LEU A 1 106 ? 1.462 4.983 -15.913 1.00 92.31 106 LEU A O 1
ATOM 853 N N . LEU A 1 107 ? -0.132 6.501 -15.499 1.00 92.31 107 LEU A N 1
ATOM 854 C CA . LEU A 1 107 ? -0.516 6.642 -16.908 1.00 92.31 107 LEU A CA 1
ATOM 855 C C . LEU A 1 107 ? 0.610 7.279 -17.731 1.00 92.31 107 LEU A C 1
ATOM 857 O O . LEU A 1 107 ? 0.894 6.826 -18.838 1.00 92.31 107 LEU A O 1
ATOM 861 N N . ALA A 1 108 ? 1.295 8.287 -17.187 1.00 89.25 108 ALA A N 1
ATOM 862 C CA . ALA A 1 108 ? 2.447 8.903 -17.839 1.00 89.25 108 ALA A CA 1
ATOM 863 C C . ALA A 1 108 ? 3.573 7.886 -18.087 1.00 89.25 108 ALA A C 1
ATOM 865 O O . ALA A 1 108 ? 4.142 7.878 -19.174 1.00 89.25 108 ALA A O 1
ATOM 866 N N . HIS A 1 109 ? 3.849 6.994 -17.131 1.00 88.88 109 HIS A N 1
ATOM 867 C CA . HIS A 1 109 ? 4.794 5.888 -17.303 1.00 88.88 109 HIS A CA 1
ATOM 868 C C . HIS A 1 109 ? 4.410 4.981 -18.488 1.00 88.88 109 HIS A C 1
ATOM 870 O O . HIS A 1 109 ? 5.276 4.625 -19.281 1.00 88.88 109 HIS A O 1
ATOM 876 N N . LEU A 1 110 ? 3.118 4.677 -18.667 1.00 87.75 110 LEU A N 1
ATOM 877 C CA . LEU A 1 110 ? 2.636 3.825 -19.761 1.00 87.75 110 LEU A CA 1
ATOM 878 C C . LEU A 1 110 ? 2.786 4.474 -21.150 1.00 87.75 110 LEU A C 1
ATOM 880 O O . LEU A 1 110 ? 3.157 3.799 -22.107 1.00 87.75 110 LEU A O 1
ATOM 884 N N . PHE A 1 111 ? 2.481 5.770 -21.277 1.00 89.88 111 PHE A N 1
ATOM 885 C CA . PHE A 1 111 ? 2.424 6.452 -22.579 1.00 89.88 111 PHE A CA 1
ATOM 886 C C . PHE A 1 111 ? 3.716 7.180 -22.974 1.00 89.88 111 PHE A C 1
ATOM 888 O O . PHE A 1 111 ? 3.919 7.458 -24.157 1.00 89.88 111 PHE A O 1
ATOM 895 N N . LEU A 1 112 ? 4.594 7.508 -22.022 1.00 87.94 112 LEU A N 1
ATOM 896 C CA . LEU A 1 112 ? 5.822 8.268 -22.271 1.00 87.94 112 LEU A CA 1
ATOM 897 C C . LEU A 1 112 ? 7.059 7.393 -22.009 1.00 87.94 112 LEU A C 1
ATOM 899 O O . LEU A 1 112 ? 7.638 7.455 -20.921 1.00 87.94 112 LEU A O 1
ATOM 903 N N . PRO A 1 113 ? 7.552 6.642 -23.015 1.00 75.44 113 PRO A N 1
ATOM 904 C CA . PRO A 1 113 ? 8.673 5.715 -22.840 1.00 75.44 113 PRO A CA 1
ATOM 905 C C . PRO A 1 113 ? 9.973 6.407 -22.398 1.00 75.44 113 PRO A C 1
ATOM 907 O O . PRO A 1 113 ? 10.829 5.792 -21.770 1.00 75.44 113 PRO A O 1
ATOM 910 N N . LYS A 1 114 ? 10.117 7.714 -22.661 1.00 77.19 114 LYS A N 1
ATOM 911 C CA . LYS A 1 114 ? 11.288 8.503 -22.244 1.00 77.19 114 LYS A CA 1
ATOM 912 C C . LYS A 1 114 ? 11.343 8.802 -20.738 1.00 77.19 114 LYS A C 1
ATOM 914 O O . LYS A 1 114 ? 12.401 9.184 -20.253 1.00 77.19 114 LYS A O 1
ATOM 919 N N . LEU A 1 115 ? 10.237 8.648 -20.002 1.00 76.06 115 LEU A N 1
ATOM 920 C CA . LEU A 1 115 ? 10.155 8.927 -18.560 1.00 76.06 115 LEU A CA 1
ATOM 921 C C . LEU A 1 115 ? 10.109 7.650 -17.700 1.00 76.06 115 LEU A C 1
ATOM 923 O O . LEU A 1 115 ? 9.879 7.738 -16.494 1.00 76.06 115 LEU A O 1
ATOM 927 N N . MET A 1 116 ? 10.337 6.479 -18.303 1.00 69.31 116 MET A N 1
ATOM 928 C CA . MET A 1 116 ? 10.010 5.165 -17.737 1.00 69.31 116 MET A CA 1
ATOM 929 C C . MET A 1 116 ? 10.432 4.943 -16.268 1.00 69.31 116 MET A C 1
ATOM 931 O O . MET A 1 116 ? 9.552 4.610 -15.481 1.00 69.31 116 MET A O 1
ATOM 935 N N . PRO A 1 117 ? 11.669 5.195 -15.798 1.00 80.19 117 PRO A N 1
ATOM 936 C CA . PRO A 1 117 ? 11.970 4.967 -14.379 1.00 80.19 117 PRO A CA 1
ATOM 937 C C . PRO A 1 117 ? 11.443 6.079 -13.454 1.00 80.19 117 PRO A C 1
ATOM 939 O O . PRO A 1 117 ? 10.973 5.807 -12.352 1.00 80.19 117 PRO A O 1
ATOM 942 N N . TYR A 1 118 ? 11.480 7.338 -13.895 1.00 86.31 118 TYR A N 1
ATOM 943 C CA . TYR A 1 118 ? 11.158 8.495 -13.050 1.00 86.31 118 TYR A CA 1
ATOM 944 C C . TYR A 1 118 ? 9.654 8.668 -12.806 1.00 86.31 118 TYR A C 1
ATOM 946 O O . TYR A 1 118 ? 9.238 9.064 -11.714 1.00 86.31 118 TYR A O 1
ATOM 954 N N . ALA A 1 119 ? 8.830 8.364 -13.811 1.00 88.88 119 ALA A N 1
ATOM 955 C CA . ALA A 1 119 ? 7.378 8.438 -13.687 1.00 88.88 119 ALA A CA 1
ATOM 956 C C . ALA A 1 119 ? 6.849 7.375 -12.712 1.00 88.88 119 ALA A C 1
ATOM 958 O O . ALA A 1 119 ? 6.039 7.699 -11.843 1.00 88.88 119 ALA A O 1
ATOM 959 N N . TYR A 1 120 ? 7.370 6.143 -12.787 1.00 90.88 120 TYR A N 1
ATOM 960 C CA . TYR A 1 120 ? 6.997 5.088 -11.845 1.00 90.88 120 TYR A CA 1
ATOM 961 C C . TYR A 1 120 ? 7.463 5.398 -10.417 1.00 90.88 120 TYR A C 1
ATOM 963 O O . TYR A 1 120 ? 6.678 5.263 -9.483 1.00 90.88 120 TYR A O 1
ATOM 971 N N . LEU A 1 121 ? 8.695 5.895 -10.242 1.00 92.12 121 LEU A N 1
ATOM 972 C CA . LEU A 1 121 ? 9.200 6.321 -8.930 1.00 92.12 121 LEU A CA 1
ATOM 973 C C . LEU A 1 121 ? 8.276 7.364 -8.279 1.00 92.12 121 LEU A C 1
ATOM 975 O O . LEU A 1 121 ? 7.962 7.283 -7.097 1.00 92.12 121 LEU A O 1
ATOM 979 N N . THR A 1 122 ? 7.807 8.341 -9.059 1.00 92.38 122 THR A N 1
ATOM 980 C CA . THR A 1 122 ? 6.909 9.391 -8.553 1.00 92.38 122 THR A CA 1
ATOM 981 C C . THR A 1 122 ? 5.545 8.818 -8.158 1.00 92.38 122 THR A C 1
ATOM 983 O O . THR A 1 122 ? 4.996 9.185 -7.117 1.00 92.38 122 THR A O 1
ATOM 986 N N . PHE A 1 123 ? 5.014 7.886 -8.955 1.00 94.56 123 PHE A N 1
ATOM 987 C CA . PHE A 1 123 ? 3.800 7.138 -8.628 1.00 94.56 123 PHE A CA 1
ATOM 988 C C . PHE A 1 123 ? 3.944 6.376 -7.303 1.00 94.56 123 PHE A C 1
ATOM 990 O O . PHE A 1 123 ? 3.110 6.550 -6.408 1.00 94.56 123 PHE A O 1
ATOM 997 N N . GLU A 1 124 ? 5.013 5.589 -7.166 1.00 93.88 124 GLU A N 1
ATOM 998 C CA . GLU A 1 124 ? 5.298 4.774 -5.985 1.00 93.88 124 GLU A CA 1
ATOM 999 C C . GLU A 1 124 ? 5.476 5.636 -4.737 1.00 93.88 124 GLU A C 1
ATOM 1001 O O . GLU A 1 124 ? 4.853 5.349 -3.718 1.00 93.88 124 GLU A O 1
ATOM 1006 N N . LEU A 1 125 ? 6.270 6.710 -4.800 1.00 93.81 125 LEU A N 1
ATOM 1007 C CA . LEU A 1 125 ? 6.488 7.597 -3.656 1.00 93.81 125 LEU A CA 1
ATOM 1008 C C . LEU A 1 125 ? 5.184 8.249 -3.192 1.00 93.81 125 LEU A C 1
ATOM 1010 O O . LEU A 1 125 ? 4.911 8.295 -1.991 1.00 93.81 125 LEU A O 1
ATOM 1014 N N . GLY A 1 126 ? 4.355 8.715 -4.130 1.00 94.31 126 GLY A N 1
ATOM 1015 C CA . GLY A 1 126 ? 3.073 9.328 -3.793 1.00 94.31 126 GLY A CA 1
ATOM 1016 C C . GLY A 1 126 ? 2.100 8.337 -3.147 1.00 94.31 126 GLY A C 1
ATOM 1017 O O . GLY A 1 126 ? 1.507 8.656 -2.116 1.00 94.31 126 GLY A O 1
ATOM 1018 N N . LEU A 1 127 ? 1.987 7.108 -3.668 1.00 94.88 127 LEU A N 1
ATOM 1019 C CA . LEU A 1 127 ? 1.141 6.086 -3.041 1.00 94.88 127 LEU A CA 1
ATOM 1020 C C . LEU A 1 127 ? 1.714 5.577 -1.719 1.00 94.88 127 LEU A C 1
ATOM 1022 O O . LEU A 1 127 ? 0.955 5.377 -0.777 1.00 94.88 127 LEU A O 1
ATOM 1026 N N . THR A 1 128 ? 3.031 5.423 -1.606 1.00 94.44 128 THR A N 1
ATOM 1027 C CA . THR A 1 128 ? 3.687 5.021 -0.354 1.00 94.44 128 THR A CA 1
ATOM 1028 C C . THR A 1 128 ? 3.444 6.059 0.738 1.00 94.44 128 THR A C 1
ATOM 1030 O O . THR A 1 128 ? 3.167 5.695 1.880 1.00 94.44 128 THR A O 1
ATOM 1033 N N . PHE A 1 129 ? 3.461 7.352 0.399 1.00 93.94 129 PHE A N 1
ATOM 1034 C CA . PHE A 1 129 ? 3.108 8.422 1.331 1.00 93.94 129 PHE A CA 1
ATOM 1035 C C . PHE A 1 129 ? 1.644 8.334 1.791 1.00 93.94 129 PHE A C 1
ATOM 1037 O O . PHE A 1 129 ? 1.363 8.474 2.986 1.00 93.94 129 PHE A O 1
ATOM 1044 N N . VAL A 1 130 ? 0.716 8.058 0.867 1.00 94.94 130 VAL A N 1
ATOM 1045 C CA . VAL A 1 130 ? -0.703 7.836 1.190 1.00 94.94 130 VAL A CA 1
ATOM 1046 C C . VAL A 1 130 ? -0.862 6.642 2.131 1.00 94.94 130 VAL A C 1
ATOM 1048 O O . VAL A 1 130 ? -1.465 6.790 3.193 1.00 94.94 130 VAL A O 1
ATOM 1051 N N . MET A 1 131 ? -0.275 5.491 1.793 1.00 93.88 131 MET A N 1
ATOM 1052 C CA . MET A 1 131 ? -0.354 4.282 2.619 1.00 93.88 131 MET A CA 1
ATOM 1053 C C . MET A 1 131 ? 0.244 4.520 4.005 1.00 93.88 131 MET A C 1
ATOM 1055 O O . MET A 1 131 ? -0.409 4.246 5.006 1.00 93.88 131 MET A O 1
ATOM 1059 N N . THR A 1 132 ? 1.432 5.126 4.086 1.00 92.94 132 THR A N 1
ATOM 1060 C CA . THR A 1 132 ? 2.097 5.445 5.364 1.00 92.94 132 THR A CA 1
ATOM 1061 C C . THR A 1 132 ? 1.224 6.341 6.247 1.00 92.94 132 THR A C 1
ATOM 1063 O O . THR A 1 132 ? 1.104 6.100 7.448 1.00 92.94 132 THR A O 1
ATOM 1066 N N . SER A 1 133 ? 0.556 7.339 5.660 1.00 92.12 133 SER A N 1
ATOM 1067 C CA . SER A 1 133 ? -0.359 8.226 6.391 1.00 92.12 133 SER A CA 1
ATOM 1068 C C . SER A 1 133 ? -1.578 7.477 6.947 1.00 92.12 133 SER A C 1
ATOM 1070 O O . SER A 1 133 ? -2.000 7.739 8.075 1.00 92.12 133 SER A O 1
ATOM 1072 N N . MET A 1 134 ? -2.127 6.523 6.187 1.00 91.94 134 MET A N 1
ATOM 1073 C CA . MET A 1 134 ? -3.261 5.693 6.616 1.00 91.94 134 MET A CA 1
ATOM 1074 C C . MET A 1 134 ? -2.858 4.693 7.708 1.00 91.94 134 MET A C 1
ATOM 1076 O O . MET A 1 134 ? -3.565 4.566 8.704 1.00 91.94 134 MET A O 1
ATOM 1080 N N . ILE A 1 135 ? -1.666 4.101 7.617 1.00 93.31 135 ILE A N 1
ATOM 1081 C CA . ILE A 1 135 ? -1.109 3.221 8.656 1.00 93.31 135 ILE A CA 1
ATOM 1082 C C . ILE A 1 135 ? -0.930 3.975 9.975 1.00 93.31 135 ILE A C 1
ATOM 1084 O O . ILE A 1 135 ? -1.284 3.466 11.038 1.00 93.31 135 ILE A O 1
ATOM 1088 N N . MET A 1 136 ? -0.410 5.205 9.927 1.00 92.06 136 MET A N 1
ATOM 1089 C CA . MET A 1 136 ? -0.279 6.054 11.116 1.00 92.06 136 MET A CA 1
ATOM 1090 C C . MET A 1 136 ? -1.642 6.373 11.741 1.00 92.06 136 MET A C 1
ATOM 1092 O O . MET A 1 136 ? -1.781 6.338 12.966 1.00 92.06 136 MET A O 1
ATOM 1096 N N . LEU A 1 137 ? -2.656 6.651 10.914 1.00 91.81 137 LE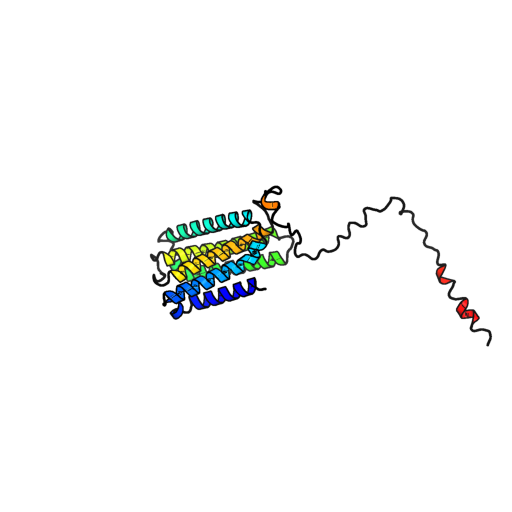U A N 1
ATOM 1097 C CA . LEU A 1 137 ? -4.034 6.832 11.368 1.00 91.81 137 LEU A CA 1
ATOM 1098 C C . LEU A 1 137 ? -4.567 5.548 12.027 1.00 91.81 137 LEU A C 1
ATOM 1100 O O . LEU A 1 137 ? -5.089 5.611 13.141 1.00 91.81 137 LEU A O 1
ATOM 1104 N N . HIS A 1 138 ? -4.394 4.385 11.393 1.00 91.25 138 HIS A N 1
ATOM 1105 C CA . HIS A 1 138 ? -4.818 3.103 11.953 1.00 91.25 138 HIS A CA 1
ATOM 1106 C C . HIS A 1 138 ? -4.116 2.804 13.280 1.00 91.25 138 HIS A C 1
ATOM 1108 O O . HIS A 1 138 ? -4.795 2.466 14.249 1.00 91.25 138 HIS A O 1
ATOM 1114 N N . ALA A 1 139 ? -2.805 3.036 13.388 1.00 91.00 139 ALA A N 1
ATOM 1115 C CA . ALA A 1 139 ? -2.052 2.885 14.633 1.00 91.00 139 ALA A CA 1
ATOM 1116 C C . ALA A 1 139 ? -2.665 3.699 15.786 1.00 91.00 139 ALA A C 1
ATOM 1118 O O . ALA A 1 139 ? -2.863 3.175 16.882 1.00 91.00 139 ALA A O 1
ATOM 1119 N N . GLN A 1 140 ? -3.049 4.955 15.532 1.00 90.25 140 GLN A N 1
ATOM 1120 C CA . GLN A 1 140 ? -3.702 5.807 16.533 1.00 90.25 140 GLN A CA 1
ATOM 1121 C C . GLN A 1 140 ? -5.095 5.309 16.920 1.00 90.25 140 GLN A C 1
ATOM 1123 O O . GLN A 1 140 ? -5.429 5.287 18.106 1.00 90.25 140 GLN A O 1
ATOM 1128 N N . THR A 1 141 ? -5.896 4.872 15.943 1.00 88.25 141 THR A N 1
ATOM 1129 C CA . THR A 1 141 ? -7.235 4.325 16.219 1.00 88.25 141 THR A CA 1
ATOM 1130 C C . THR A 1 141 ? -7.187 3.010 17.001 1.00 88.25 141 THR A C 1
ATOM 1132 O O . THR A 1 141 ? -8.079 2.758 17.812 1.00 88.25 141 THR A O 1
ATOM 1135 N N . ILE A 1 142 ? -6.146 2.194 16.792 1.00 88.50 142 ILE A N 1
ATOM 1136 C CA . ILE A 1 142 ? -5.921 0.916 17.482 1.00 88.50 142 ILE A CA 1
ATOM 1137 C C . ILE A 1 142 ? -5.409 1.144 18.906 1.00 88.50 142 ILE A C 1
ATOM 1139 O O . ILE A 1 142 ? -5.872 0.468 19.822 1.00 88.50 142 ILE A O 1
ATOM 1143 N N . ASN A 1 143 ? -4.492 2.099 19.108 1.00 85.94 143 ASN A N 1
ATOM 1144 C CA . ASN A 1 143 ? -3.962 2.427 20.436 1.00 85.94 143 ASN A CA 1
ATOM 1145 C C . ASN A 1 143 ? -5.058 2.959 21.382 1.00 85.94 143 ASN A C 1
ATOM 1147 O O . ASN A 1 143 ? -4.988 2.766 22.590 1.00 85.94 143 ASN A O 1
ATOM 1151 N N . GLY A 1 144 ? -6.108 3.584 20.834 1.00 75.81 144 GLY A N 1
ATOM 1152 C CA . GLY A 1 144 ? -7.340 3.855 21.580 1.00 75.81 144 GLY A CA 1
ATOM 1153 C C . GLY A 1 144 ? -7.265 5.028 22.561 1.00 75.81 144 GLY A C 1
ATOM 1154 O O . GLY A 1 144 ? -8.123 5.144 23.424 1.00 75.81 144 GLY A O 1
ATOM 1155 N N . ASP A 1 145 ? -6.283 5.918 22.424 1.00 72.12 145 ASP A N 1
ATOM 1156 C CA . ASP A 1 145 ? -6.089 7.082 23.310 1.00 72.12 145 ASP A CA 1
ATOM 1157 C C . ASP A 1 145 ? -6.602 8.404 22.692 1.00 72.12 145 ASP A C 1
ATOM 1159 O O . ASP A 1 145 ? -6.203 9.504 23.067 1.00 72.12 145 ASP A O 1
ATOM 1163 N N . ARG A 1 146 ? -7.428 8.305 21.639 1.00 80.31 146 ARG A N 1
ATOM 1164 C CA . ARG A 1 146 ? -7.709 9.399 20.687 1.00 80.31 146 ARG A CA 1
ATOM 1165 C C . ARG A 1 146 ? -9.194 9.599 20.398 1.00 80.31 146 ARG A C 1
ATOM 1167 O O . ARG A 1 146 ? -10.027 8.866 20.928 1.00 80.31 146 ARG A O 1
ATOM 1174 N N . TYR A 1 147 ? -9.522 10.612 19.585 1.00 75.81 147 TYR A N 1
ATOM 1175 C CA . TYR A 1 147 ? -10.902 11.036 19.292 1.00 75.81 147 TYR A CA 1
ATOM 1176 C C . TYR A 1 147 ? -11.764 9.924 18.674 1.00 75.81 147 TYR A C 1
ATOM 1178 O O . TYR A 1 147 ? -12.939 9.795 19.012 1.00 75.81 147 TYR A O 1
ATOM 1186 N N . ILE A 1 148 ? -11.180 9.102 17.797 1.00 77.31 148 ILE A N 1
ATOM 1187 C CA . ILE A 1 148 ? -11.830 7.916 17.224 1.00 77.31 148 ILE A CA 1
ATOM 1188 C C . ILE A 1 148 ? -11.052 6.681 17.656 1.00 77.31 148 ILE A C 1
ATOM 1190 O O . ILE A 1 148 ? -9.834 6.620 17.502 1.00 77.31 148 ILE A O 1
ATOM 1194 N N . GLN A 1 149 ? -11.773 5.690 18.176 1.00 80.38 149 GLN A N 1
ATOM 1195 C CA . GLN A 1 149 ? -11.189 4.482 18.745 1.00 80.38 149 GLN A CA 1
ATOM 1196 C C . GLN A 1 149 ? -11.820 3.244 18.126 1.00 80.38 149 GLN A C 1
ATOM 1198 O O . GLN A 1 149 ? -13.039 3.167 17.938 1.00 80.38 149 GLN A O 1
ATOM 1203 N N . MET A 1 150 ? -10.984 2.254 17.836 1.00 80.19 150 MET A N 1
ATOM 1204 C CA . MET A 1 150 ? -11.445 0.946 17.402 1.00 80.19 150 MET A CA 1
ATOM 1205 C C . MET A 1 150 ? -11.905 0.128 18.612 1.00 80.19 150 MET A C 1
ATOM 1207 O O . MET A 1 150 ? -11.276 0.114 19.668 1.00 80.19 150 MET A O 1
ATOM 1211 N N . ARG A 1 151 ? -13.030 -0.580 18.478 1.00 79.44 151 ARG A N 1
ATOM 1212 C CA . ARG A 1 151 ? -13.545 -1.425 19.562 1.00 79.44 151 ARG A CA 1
ATOM 1213 C C . ARG A 1 151 ? -12.615 -2.622 19.769 1.00 79.44 151 ARG A C 1
ATOM 1215 O O . ARG A 1 151 ? -12.278 -3.297 18.806 1.00 79.44 151 ARG A O 1
ATOM 1222 N N . LEU A 1 152 ? -12.332 -2.989 21.022 1.00 74.31 152 LEU A N 1
ATOM 1223 C CA . LEU A 1 152 ? -11.487 -4.151 21.366 1.00 74.31 152 LEU A CA 1
ATOM 1224 C C . LEU A 1 152 ? -11.940 -5.477 20.722 1.00 74.31 152 LEU A C 1
ATOM 1226 O O . LEU A 1 152 ? -11.130 -6.356 20.449 1.00 74.31 152 LEU A O 1
ATOM 1230 N N . LYS A 1 153 ? -13.243 -5.629 20.453 1.00 75.69 153 LYS A N 1
ATOM 1231 C CA . LYS A 1 153 ? -13.809 -6.807 19.769 1.00 75.69 153 LYS A CA 1
ATOM 1232 C C . LYS A 1 153 ? -13.445 -6.890 18.282 1.00 75.69 153 LYS A C 1
ATOM 1234 O O . LYS A 1 153 ? -13.568 -7.960 17.697 1.00 75.69 153 LYS A O 1
ATOM 1239 N N . ASP A 1 154 ? -12.990 -5.792 17.689 1.00 83.50 154 ASP A N 1
ATOM 1240 C CA . ASP A 1 154 ? -12.724 -5.661 16.258 1.00 83.50 154 ASP A CA 1
ATOM 1241 C C . ASP A 1 154 ? -11.207 -5.757 15.958 1.00 83.50 154 ASP A C 1
ATOM 1243 O O . ASP A 1 154 ? -10.751 -5.337 14.900 1.00 83.50 154 ASP A O 1
ATOM 1247 N N . PHE A 1 155 ? -10.413 -6.362 16.854 1.00 86.62 155 PHE A N 1
ATOM 1248 C CA . PHE A 1 155 ? -8.958 -6.518 16.687 1.00 86.62 155 PHE A CA 1
ATOM 1249 C C . PHE A 1 155 ? -8.559 -7.288 15.412 1.00 86.62 155 PHE A C 1
ATOM 1251 O O . PHE A 1 155 ? -7.522 -7.006 14.823 1.00 86.62 155 PHE A O 1
ATOM 1258 N N . ILE A 1 156 ? -9.391 -8.232 14.951 1.00 89.06 156 ILE A N 1
ATOM 1259 C CA . ILE A 1 156 ? -9.160 -8.962 13.690 1.00 89.06 156 ILE A CA 1
ATOM 1260 C C . ILE A 1 156 ? -9.274 -8.014 12.492 1.00 89.06 156 ILE A C 1
ATOM 1262 O O . ILE A 1 156 ? -8.481 -8.096 11.561 1.00 89.06 156 ILE A O 1
ATOM 1266 N N . LEU A 1 157 ? -10.233 -7.083 12.529 1.00 89.88 157 LEU A N 1
ATOM 1267 C CA . LEU A 1 157 ? -10.395 -6.069 11.488 1.00 89.88 157 LEU A CA 1
ATOM 1268 C C . LEU A 1 157 ? -9.199 -5.111 11.475 1.00 89.88 157 LEU A C 1
ATOM 1270 O O . LEU A 1 157 ? -8.690 -4.797 10.407 1.00 89.88 157 LEU A O 1
ATOM 1274 N N . ALA A 1 158 ? -8.728 -4.702 12.656 1.00 89.69 158 ALA A N 1
ATOM 1275 C CA . ALA A 1 158 ? -7.524 -3.889 12.799 1.00 89.69 158 ALA A CA 1
ATOM 1276 C C . ALA A 1 158 ? -6.292 -4.571 12.183 1.00 89.69 158 ALA A C 1
ATOM 1278 O O . ALA A 1 158 ? -5.575 -3.963 11.394 1.00 89.69 158 ALA A O 1
ATOM 1279 N N . ALA A 1 159 ? -6.078 -5.851 12.504 1.00 91.56 159 ALA A N 1
ATOM 1280 C CA . ALA A 1 159 ? -4.968 -6.629 11.964 1.00 91.56 159 ALA A CA 1
ATOM 1281 C C . ALA A 1 159 ? -5.059 -6.783 10.437 1.00 91.56 159 ALA A C 1
ATOM 1283 O O . ALA A 1 159 ? -4.054 -6.621 9.750 1.00 91.56 159 ALA A O 1
ATOM 1284 N N . LEU A 1 160 ? -6.257 -7.044 9.901 1.00 92.44 160 LEU A N 1
ATOM 1285 C CA . LEU A 1 160 ? -6.467 -7.147 8.455 1.00 92.44 160 LEU A CA 1
ATOM 1286 C C . LEU A 1 160 ? -6.216 -5.820 7.731 1.00 92.44 160 LEU A C 1
ATOM 1288 O O . LEU A 1 160 ? -5.606 -5.847 6.670 1.00 92.44 160 LEU A O 1
ATOM 1292 N N . LEU A 1 161 ? -6.632 -4.678 8.291 1.00 92.00 161 LEU A N 1
ATOM 1293 C CA . LEU A 1 161 ? -6.366 -3.360 7.698 1.00 92.00 161 LEU A CA 1
ATOM 1294 C C . LEU A 1 161 ? -4.861 -3.106 7.556 1.00 92.00 161 LEU A C 1
ATOM 1296 O O . LEU A 1 161 ? -4.395 -2.810 6.459 1.00 92.00 161 LEU A O 1
ATOM 1300 N N . VAL A 1 162 ? -4.097 -3.319 8.632 1.00 92.69 162 VAL A N 1
ATOM 1301 C CA . VAL A 1 162 ? -2.633 -3.148 8.614 1.00 92.69 162 VAL A CA 1
ATOM 1302 C C . VAL A 1 162 ? -1.970 -4.143 7.654 1.00 92.69 162 VAL A C 1
ATOM 1304 O O . VAL A 1 162 ? -1.013 -3.792 6.964 1.00 92.69 162 VAL A O 1
ATOM 1307 N N . PHE A 1 163 ? -2.487 -5.373 7.567 1.00 93.69 163 PHE A N 1
ATOM 1308 C CA . PHE A 1 163 ? -2.002 -6.378 6.620 1.00 93.69 163 PHE A CA 1
ATOM 1309 C C . PHE A 1 163 ? -2.226 -5.968 5.157 1.00 93.69 163 PHE A C 1
ATOM 1311 O O . PHE A 1 163 ? -1.297 -6.071 4.358 1.00 93.69 163 PHE A O 1
ATOM 1318 N N . HIS A 1 164 ? -3.409 -5.451 4.811 1.00 92.19 164 HIS A N 1
ATOM 1319 C CA . HIS A 1 164 ? -3.699 -4.979 3.452 1.00 92.19 164 HIS A CA 1
ATOM 1320 C C . HIS A 1 164 ? -2.812 -3.786 3.079 1.00 92.19 164 HIS A C 1
ATOM 1322 O O . HIS A 1 164 ? -2.285 -3.728 1.971 1.00 92.19 164 HIS A O 1
ATOM 1328 N N . GLU A 1 165 ? -2.603 -2.843 4.001 1.00 93.25 165 GLU A N 1
ATOM 1329 C CA . GLU A 1 165 ? -1.720 -1.692 3.774 1.00 93.25 165 GLU A CA 1
ATOM 1330 C C . GLU A 1 165 ? -0.263 -2.117 3.569 1.00 93.25 165 GLU A C 1
ATOM 1332 O O . GLU A 1 165 ? 0.415 -1.600 2.675 1.00 93.25 165 GLU A O 1
ATOM 1337 N N . PHE A 1 166 ? 0.204 -3.106 4.338 1.00 94.38 166 PHE A N 1
ATOM 1338 C CA . PHE A 1 166 ? 1.509 -3.723 4.124 1.00 94.38 166 PHE A CA 1
ATOM 1339 C C . PHE A 1 166 ? 1.598 -4.389 2.750 1.00 94.38 166 PHE A C 1
ATOM 1341 O O . PHE A 1 166 ? 2.541 -4.119 2.008 1.00 94.38 166 PHE A O 1
ATOM 1348 N N . LEU A 1 167 ? 0.621 -5.225 2.386 1.00 93.50 167 LEU A N 1
ATOM 1349 C CA . LEU A 1 167 ? 0.618 -5.921 1.102 1.00 93.50 167 LEU A CA 1
ATOM 1350 C C . LEU A 1 167 ? 0.575 -4.957 -0.081 1.00 93.50 167 LEU A C 1
ATOM 1352 O O . LEU A 1 167 ? 1.302 -5.170 -1.046 1.00 93.50 167 LEU A O 1
ATOM 1356 N N . LEU A 1 168 ? -0.228 -3.894 -0.015 1.00 92.25 168 LEU A N 1
ATOM 1357 C CA . LEU A 1 168 ? -0.283 -2.869 -1.058 1.00 92.25 168 LEU A CA 1
ATOM 1358 C C . LEU A 1 168 ? 1.048 -2.127 -1.177 1.00 92.25 168 LEU A C 1
ATOM 1360 O O . LEU A 1 168 ? 1.547 -1.950 -2.285 1.00 92.25 168 LEU A O 1
ATOM 1364 N N . THR A 1 169 ? 1.654 -1.745 -0.052 1.00 93.56 169 THR A N 1
ATOM 1365 C CA . THR A 1 169 ? 2.973 -1.094 -0.050 1.00 93.56 169 THR A CA 1
ATOM 1366 C C . THR A 1 169 ? 4.043 -2.022 -0.623 1.00 93.56 169 THR A C 1
ATOM 1368 O O . THR A 1 169 ? 4.852 -1.606 -1.446 1.00 93.56 169 THR A O 1
ATOM 1371 N N . TYR A 1 170 ? 4.015 -3.303 -0.256 1.00 93.81 170 TYR A N 1
ATOM 1372 C CA . TYR A 1 170 ? 4.935 -4.302 -0.786 1.00 93.81 170 TYR A CA 1
ATOM 1373 C C . TYR A 1 170 ? 4.721 -4.549 -2.285 1.00 93.81 170 TYR A C 1
ATOM 1375 O O . TYR A 1 170 ? 5.693 -4.619 -3.038 1.00 93.81 170 TYR A O 1
ATOM 1383 N N . ALA A 1 171 ? 3.467 -4.588 -2.745 1.00 92.00 171 ALA A N 1
ATOM 1384 C CA . ALA A 1 171 ? 3.104 -4.739 -4.153 1.00 92.00 171 ALA A CA 1
ATOM 1385 C C . ALA A 1 171 ? 3.734 -3.656 -5.044 1.00 92.00 171 ALA A C 1
ATOM 1387 O O . ALA A 1 171 ? 4.210 -3.963 -6.137 1.00 92.00 171 ALA A O 1
ATOM 1388 N N . LEU A 1 172 ? 3.787 -2.405 -4.568 1.00 92.12 172 LEU A N 1
ATOM 1389 C CA . LEU A 1 172 ? 4.375 -1.285 -5.315 1.00 92.12 172 LEU A CA 1
ATOM 1390 C C . LEU A 1 172 ? 5.864 -1.497 -5.623 1.00 92.12 172 LEU A C 1
ATOM 1392 O O . LEU A 1 172 ? 6.335 -1.093 -6.689 1.00 92.12 172 LEU A O 1
ATOM 1396 N N . THR A 1 173 ? 6.586 -2.200 -4.750 1.00 91.88 173 THR A N 1
ATOM 1397 C CA . THR A 1 173 ? 8.028 -2.433 -4.916 1.00 91.88 173 THR A CA 1
ATOM 1398 C C . THR A 1 173 ? 8.362 -3.470 -5.992 1.00 91.88 173 THR A C 1
ATOM 1400 O O . THR A 1 173 ? 9.493 -3.511 -6.479 1.00 91.88 173 THR A O 1
ATOM 1403 N N . PHE A 1 174 ? 7.396 -4.298 -6.418 1.00 89.62 174 PHE A N 1
ATOM 1404 C CA . PHE A 1 174 ? 7.650 -5.368 -7.391 1.00 89.62 174 PHE A CA 1
ATOM 1405 C C . PHE A 1 174 ? 8.077 -4.856 -8.762 1.00 89.62 174 PHE A C 1
ATOM 1407 O O . PHE A 1 174 ? 8.794 -5.560 -9.467 1.00 89.62 174 PHE A O 1
ATOM 1414 N N . TYR A 1 175 ? 7.696 -3.636 -9.146 1.00 88.00 175 TYR A N 1
ATOM 1415 C CA . TYR A 1 175 ? 8.219 -3.038 -10.372 1.00 88.00 175 TYR A CA 1
ATOM 1416 C C . TYR A 1 175 ? 9.748 -2.983 -10.350 1.00 88.00 175 TYR A C 1
ATOM 1418 O O . TYR A 1 175 ? 10.382 -3.420 -11.310 1.00 88.00 175 TYR A O 1
ATOM 1426 N N . TRP A 1 176 ? 10.337 -2.528 -9.241 1.00 87.31 176 TRP A N 1
ATOM 1427 C CA . TRP A 1 176 ? 11.787 -2.460 -9.085 1.00 87.31 176 TRP A CA 1
ATOM 1428 C C . TRP A 1 176 ? 12.404 -3.845 -9.000 1.00 87.31 176 TRP A C 1
ATOM 1430 O O . TRP A 1 176 ? 13.369 -4.102 -9.703 1.00 87.31 176 TRP A O 1
ATOM 1440 N N . GLN A 1 177 ? 11.805 -4.759 -8.236 1.00 86.88 177 GLN A N 1
ATOM 1441 C CA . GLN A 1 177 ? 12.301 -6.135 -8.114 1.00 86.88 177 GLN A CA 1
ATOM 1442 C C . GLN A 1 177 ? 12.337 -6.895 -9.453 1.00 86.88 177 GLN A C 1
ATOM 1444 O O . GLN A 1 177 ? 13.183 -7.764 -9.642 1.00 86.88 177 GLN A O 1
ATOM 1449 N N . ILE A 1 178 ? 11.398 -6.612 -10.363 1.00 84.00 178 ILE A N 1
ATOM 1450 C CA . ILE A 1 178 ? 11.304 -7.285 -11.669 1.00 84.00 178 ILE A CA 1
ATOM 1451 C C . ILE A 1 178 ? 12.236 -6.634 -12.698 1.00 84.00 178 ILE A C 1
ATOM 1453 O O . ILE A 1 178 ? 12.844 -7.341 -13.498 1.00 84.00 178 ILE A O 1
ATOM 1457 N N . HIS A 1 179 ? 12.340 -5.301 -12.705 1.00 81.81 179 HIS A N 1
ATOM 1458 C CA . HIS A 1 179 ? 13.105 -4.574 -13.727 1.00 81.81 179 HIS A CA 1
ATOM 1459 C C . HIS A 1 179 ? 14.569 -4.325 -13.337 1.00 81.81 179 HIS A C 1
ATOM 1461 O O . HIS A 1 179 ? 15.399 -4.117 -14.221 1.00 81.81 179 HIS A O 1
ATOM 1467 N N . TYR A 1 180 ? 14.896 -4.344 -12.042 1.00 77.00 180 TYR A N 1
ATOM 1468 C CA . TYR A 1 180 ? 16.216 -4.010 -11.515 1.00 77.00 180 TYR A CA 1
ATOM 1469 C C . TYR A 1 180 ? 16.650 -5.010 -10.433 1.00 77.00 180 TYR A C 1
ATOM 1471 O O . TYR A 1 180 ? 16.164 -4.998 -9.303 1.00 77.00 180 TYR A O 1
ATOM 1479 N N . SER A 1 181 ? 17.618 -5.862 -10.768 1.00 69.12 181 SER A N 1
ATOM 1480 C CA . SER A 1 181 ? 18.216 -6.821 -9.831 1.00 69.12 181 SER A CA 1
ATOM 1481 C C . SER A 1 181 ? 19.296 -6.144 -8.979 1.00 69.12 181 SER A C 1
ATOM 1483 O O . SER A 1 181 ? 20.479 -6.193 -9.312 1.00 69.12 181 SER A O 1
ATOM 1485 N N . TYR A 1 182 ? 18.901 -5.465 -7.900 1.00 69.25 182 TYR A N 1
ATOM 1486 C CA . TYR A 1 182 ? 19.834 -4.705 -7.054 1.00 69.25 182 TYR A CA 1
ATOM 1487 C C . TYR A 1 182 ? 20.706 -5.586 -6.149 1.00 69.25 182 TYR A C 1
ATOM 1489 O O . TYR A 1 182 ? 21.853 -5.225 -5.886 1.00 69.25 182 TYR A O 1
ATOM 1497 N N . PHE A 1 183 ? 20.186 -6.717 -5.660 1.00 65.94 183 PHE A N 1
ATOM 1498 C CA . PHE A 1 183 ? 20.869 -7.555 -4.665 1.00 65.94 183 PHE A CA 1
ATOM 1499 C C . PHE A 1 183 ? 21.423 -8.867 -5.232 1.00 65.94 183 PHE A C 1
ATOM 1501 O O . PHE A 1 183 ? 22.171 -9.565 -4.546 1.00 65.94 183 PHE A O 1
ATOM 1508 N N . THR A 1 184 ? 21.098 -9.195 -6.482 1.00 60.84 184 THR A N 1
ATOM 1509 C CA . THR A 1 184 ? 21.565 -10.413 -7.153 1.00 60.84 184 THR A CA 1
ATOM 1510 C C . THR A 1 184 ? 22.730 -10.078 -8.092 1.00 60.84 184 THR A C 1
ATOM 1512 O O . THR A 1 184 ? 22.536 -9.429 -9.117 1.00 60.84 184 THR A O 1
ATOM 1515 N N . SER A 1 185 ? 23.952 -10.513 -7.759 1.00 56.84 185 SER A N 1
ATOM 1516 C CA . SER A 1 185 ? 25.094 -10.455 -8.685 1.00 56.84 185 SER A CA 1
ATOM 1517 C C . SER A 1 185 ? 24.979 -11.543 -9.760 1.00 56.84 185 SER A C 1
ATOM 1519 O O . SER A 1 185 ? 24.366 -12.585 -9.531 1.00 56.84 185 SER A O 1
ATOM 1521 N N . ALA A 1 186 ? 25.604 -11.332 -10.925 1.00 59.50 186 ALA A N 1
ATOM 1522 C CA . ALA A 1 186 ? 25.595 -12.287 -12.042 1.00 59.50 186 ALA A CA 1
ATOM 1523 C C . ALA A 1 186 ? 26.178 -13.680 -11.703 1.00 59.50 186 ALA A C 1
ATOM 1525 O O . ALA A 1 186 ? 25.971 -14.627 -12.455 1.00 59.50 186 ALA A O 1
ATOM 1526 N N . ASP A 1 187 ? 26.862 -13.804 -10.561 1.00 53.97 187 ASP A N 1
ATOM 1527 C CA . ASP A 1 187 ? 27.538 -15.019 -10.096 1.00 53.97 187 ASP A CA 1
ATOM 1528 C C . ASP A 1 187 ? 26.854 -15.660 -8.870 1.00 53.97 187 ASP A C 1
ATOM 1530 O O . ASP A 1 187 ? 27.441 -16.501 -8.183 1.00 53.97 187 ASP A O 1
ATOM 1534 N N . PHE A 1 188 ? 25.628 -15.249 -8.522 1.00 54.31 188 PHE A N 1
ATOM 1535 C CA . PHE A 1 188 ? 24.944 -15.761 -7.333 1.00 54.31 188 PHE A CA 1
ATOM 1536 C C . PHE A 1 188 ? 24.643 -17.261 -7.474 1.00 54.31 188 PHE A C 1
ATOM 1538 O O . PHE A 1 188 ? 23.987 -17.674 -8.41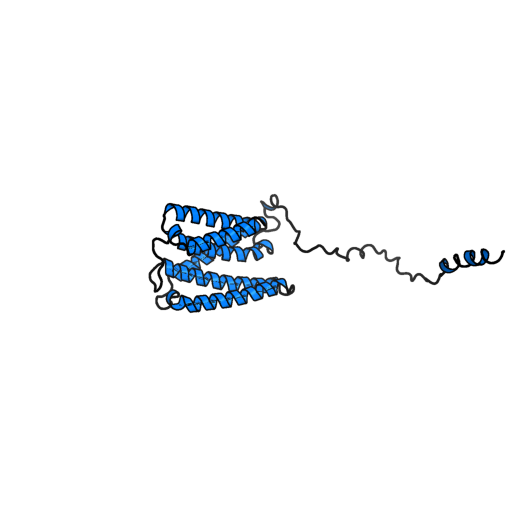6 1.00 54.31 188 PHE A O 1
ATOM 1545 N N . PHE A 1 189 ? 25.060 -18.089 -6.511 1.00 51.47 189 PHE A N 1
ATOM 1546 C CA . PHE A 1 189 ? 24.953 -19.565 -6.525 1.00 51.47 189 PHE A CA 1
ATOM 1547 C C . PHE A 1 189 ? 23.551 -20.135 -6.859 1.00 51.47 189 PHE A C 1
ATOM 1549 O O . PHE A 1 189 ? 23.430 -21.262 -7.329 1.00 51.47 189 PHE A O 1
ATOM 1556 N N . TRP A 1 190 ? 22.484 -19.355 -6.677 1.00 49.44 190 TRP A N 1
ATOM 1557 C CA . TRP A 1 190 ? 21.115 -19.719 -7.068 1.00 49.44 190 TRP A CA 1
ATOM 1558 C C . TRP A 1 190 ? 20.801 -19.509 -8.569 1.00 49.44 190 TRP A C 1
ATOM 1560 O O . TRP A 1 190 ? 19.702 -19.834 -9.006 1.00 49.44 190 TRP A O 1
ATOM 1570 N N . MET A 1 191 ? 21.758 -19.037 -9.386 1.00 49.00 191 MET A N 1
ATOM 1571 C CA . MET A 1 191 ? 21.654 -18.915 -10.856 1.00 49.00 191 MET A CA 1
ATOM 1572 C C . MET A 1 191 ? 21.333 -20.255 -11.538 1.00 49.00 191 MET A C 1
ATOM 1574 O O . MET A 1 191 ? 20.861 -20.283 -12.670 1.00 49.00 191 MET A O 1
ATOM 1578 N N . SER A 1 192 ? 21.614 -21.379 -10.872 1.00 47.34 192 SER A N 1
ATOM 1579 C CA . SER A 1 192 ? 21.384 -22.725 -11.404 1.00 47.34 192 SER A CA 1
ATOM 1580 C C . SER A 1 192 ? 19.924 -23.188 -11.318 1.00 47.34 192 SER A C 1
ATOM 1582 O O . SER A 1 192 ? 19.591 -24.205 -11.923 1.00 47.34 192 SER A O 1
ATOM 1584 N N . THR A 1 193 ? 19.055 -22.500 -10.566 1.00 49.28 193 THR A N 1
ATOM 1585 C CA . THR A 1 193 ? 17.672 -22.954 -10.308 1.00 49.28 193 THR A CA 1
ATOM 1586 C C . THR A 1 193 ? 16.584 -22.072 -10.917 1.00 49.28 193 THR A C 1
ATOM 1588 O O . THR A 1 193 ? 15.428 -22.493 -10.954 1.00 49.28 193 THR A O 1
ATOM 1591 N N . SER A 1 194 ? 16.917 -20.902 -11.458 1.00 45.72 194 SER A N 1
ATOM 1592 C CA . SER A 1 194 ? 15.963 -20.010 -12.125 1.00 45.72 194 SER A CA 1
ATOM 1593 C C . SER A 1 194 ? 16.386 -19.744 -13.565 1.00 45.72 194 SER A C 1
ATOM 1595 O O . SER A 1 194 ? 17.412 -19.132 -13.843 1.00 45.72 194 SER A O 1
ATOM 1597 N N . THR A 1 195 ? 15.564 -20.191 -14.514 1.00 47.59 195 THR A N 1
ATOM 1598 C CA . THR A 1 195 ? 15.702 -19.812 -15.923 1.00 47.59 195 THR A CA 1
ATOM 1599 C C . THR A 1 195 ? 15.635 -18.287 -16.050 1.00 47.59 195 THR A C 1
ATOM 1601 O O . THR A 1 195 ? 14.604 -17.714 -15.678 1.00 47.59 195 THR A O 1
ATOM 1604 N N . PRO A 1 196 ? 16.668 -17.620 -16.594 1.00 44.56 196 PRO A N 1
ATOM 1605 C CA . PRO A 1 196 ? 16.598 -16.203 -16.896 1.00 44.56 196 PRO A CA 1
ATOM 1606 C C . PRO A 1 196 ? 15.625 -16.040 -18.060 1.00 44.56 196 PRO A C 1
ATOM 1608 O O . PRO A 1 196 ? 15.942 -16.334 -19.210 1.00 44.56 196 PRO A O 1
ATOM 1611 N N . ASN A 1 197 ? 14.390 -15.644 -17.763 1.00 41.50 197 ASN A N 1
ATOM 1612 C CA . ASN A 1 197 ? 13.428 -15.328 -18.805 1.00 41.50 197 ASN A CA 1
ATOM 1613 C C . ASN A 1 197 ? 13.661 -13.881 -19.251 1.00 41.50 197 ASN A C 1
ATOM 1615 O O . ASN A 1 197 ? 12.973 -12.964 -18.815 1.00 41.50 197 ASN A O 1
ATOM 1619 N N . THR A 1 198 ? 14.637 -13.686 -20.135 1.00 41.69 198 THR A N 1
ATOM 1620 C CA . THR A 1 198 ? 14.941 -12.415 -20.816 1.00 41.69 198 THR A CA 1
ATOM 1621 C C . THR A 1 198 ? 13.865 -12.000 -21.828 1.00 41.69 198 THR A C 1
ATOM 1623 O O . THR A 1 198 ? 14.065 -11.068 -22.601 1.00 41.69 198 THR A O 1
ATOM 1626 N N . ARG A 1 199 ? 12.704 -12.667 -21.854 1.00 36.03 199 ARG A N 1
ATOM 1627 C CA . ARG A 1 199 ? 11.590 -12.302 -22.732 1.00 36.03 199 ARG A CA 1
ATOM 1628 C C . ARG A 1 199 ? 10.743 -11.225 -22.069 1.00 36.03 199 ARG A C 1
ATOM 1630 O O . ARG A 1 199 ? 9.733 -11.512 -21.421 1.00 36.03 199 ARG A O 1
ATOM 1637 N N . GLY A 1 200 ? 11.171 -9.977 -22.252 1.00 37.72 200 GLY A N 1
ATOM 1638 C CA . GLY A 1 200 ? 10.288 -8.825 -22.116 1.00 37.72 200 GLY A CA 1
ATOM 1639 C C . GLY A 1 200 ? 9.025 -9.034 -22.958 1.00 37.72 200 GLY A C 1
ATOM 1640 O O . GLY A 1 200 ? 9.064 -9.630 -24.030 1.00 37.72 200 GLY A O 1
ATOM 1641 N N . THR A 1 201 ? 7.882 -8.559 -22.473 1.00 37.09 201 THR A N 1
ATOM 1642 C CA . THR A 1 201 ? 6.586 -8.640 -23.172 1.00 37.09 201 THR A CA 1
ATOM 1643 C C . THR A 1 201 ? 6.464 -7.646 -24.333 1.00 37.09 201 THR A C 1
ATOM 1645 O O . THR A 1 201 ? 5.359 -7.264 -24.710 1.00 37.09 201 THR A O 1
ATOM 1648 N N . THR A 1 202 ? 7.585 -7.213 -24.903 1.00 34.72 202 THR A N 1
ATOM 1649 C CA . THR A 1 202 ? 7.617 -6.393 -26.111 1.00 34.72 202 THR A CA 1
ATOM 1650 C C . THR A 1 202 ? 7.702 -7.351 -27.297 1.00 34.72 202 THR A C 1
ATOM 1652 O O . THR A 1 202 ? 8.585 -8.209 -27.283 1.00 34.72 202 THR A O 1
ATOM 1655 N N . PRO A 1 203 ? 6.811 -7.276 -28.304 1.00 32.50 203 PRO A N 1
ATOM 1656 C CA . PRO A 1 203 ? 7.014 -8.028 -29.532 1.00 32.50 203 PRO A CA 1
ATOM 1657 C C . PRO A 1 203 ? 8.394 -7.672 -30.087 1.00 32.50 203 PRO A C 1
ATOM 1659 O O . PRO A 1 203 ? 8.722 -6.497 -30.258 1.00 32.50 203 PRO A O 1
ATOM 1662 N N . GLU A 1 204 ? 9.202 -8.703 -30.290 1.00 33.25 204 GLU A N 1
ATOM 1663 C CA . GLU A 1 204 ? 10.500 -8.637 -30.942 1.00 33.25 204 GLU A CA 1
ATOM 1664 C C . GLU A 1 204 ? 10.243 -8.153 -32.371 1.00 33.25 204 GLU A C 1
ATOM 1666 O O . GLU A 1 204 ? 9.799 -8.909 -33.235 1.00 33.25 204 GLU A O 1
ATOM 1671 N N . TYR A 1 205 ? 10.407 -6.850 -32.604 1.00 35.75 205 TYR A N 1
ATOM 1672 C CA . TYR A 1 205 ? 10.563 -6.364 -33.965 1.00 35.75 205 TYR A CA 1
ATOM 1673 C C . TYR A 1 205 ? 11.882 -6.958 -34.455 1.00 35.75 205 TYR A C 1
ATOM 1675 O O . TYR A 1 205 ? 12.894 -6.723 -33.792 1.00 35.75 205 TYR A O 1
ATOM 1683 N N . PRO A 1 206 ? 11.894 -7.742 -35.548 1.00 37.47 206 PRO A N 1
ATOM 1684 C CA . PRO A 1 206 ? 13.139 -8.250 -36.095 1.00 37.47 206 PRO A CA 1
ATOM 1685 C C . PRO A 1 206 ? 14.063 -7.061 -36.351 1.00 37.47 206 PRO A C 1
ATOM 1687 O O . PRO A 1 206 ? 13.721 -6.128 -37.081 1.00 37.47 206 PRO A O 1
ATOM 1690 N N . GLU A 1 207 ? 15.193 -7.074 -35.656 1.00 38.47 207 GLU A N 1
ATOM 1691 C CA . GLU A 1 207 ? 16.235 -6.068 -35.730 1.00 38.47 207 GLU A CA 1
ATOM 1692 C C . GLU A 1 207 ? 16.754 -6.044 -37.173 1.00 38.47 207 GLU A C 1
ATOM 1694 O O . GLU A 1 207 ? 17.474 -6.933 -37.620 1.00 38.47 207 GLU A O 1
ATOM 1699 N N . TYR A 1 208 ? 16.342 -5.034 -37.939 1.00 44.78 208 TYR A N 1
ATOM 1700 C CA . TYR A 1 208 ? 16.708 -4.834 -39.349 1.00 44.78 208 TYR A CA 1
ATOM 1701 C C . TYR A 1 208 ? 18.173 -4.371 -39.511 1.00 44.78 208 TYR A C 1
ATOM 1703 O O . TYR A 1 208 ? 18.493 -3.619 -40.424 1.00 44.78 208 TYR A O 1
ATOM 1711 N N . GLY A 1 209 ? 19.053 -4.749 -38.579 1.00 43.22 209 GLY A N 1
ATOM 1712 C CA . GLY A 1 209 ? 20.445 -4.305 -38.498 1.00 43.22 209 GLY A CA 1
ATOM 1713 C C . GLY A 1 209 ? 21.475 -5.377 -38.850 1.00 43.22 209 GLY A C 1
ATOM 1714 O O . GLY A 1 209 ? 22.646 -5.045 -38.997 1.00 43.22 209 GLY A O 1
ATOM 1715 N N . ASP A 1 210 ? 21.068 -6.641 -39.010 1.00 42.31 210 ASP A N 1
ATOM 1716 C CA . ASP A 1 210 ? 22.010 -7.751 -39.241 1.00 42.31 210 ASP A CA 1
ATOM 1717 C C . ASP A 1 210 ? 22.181 -8.128 -40.727 1.00 42.31 210 ASP A C 1
ATOM 1719 O O . ASP A 1 210 ? 22.920 -9.048 -41.065 1.00 42.31 210 ASP A O 1
ATOM 1723 N N . TYR A 1 211 ? 21.541 -7.391 -41.645 1.00 43.25 211 TYR A N 1
ATOM 1724 C CA . TYR A 1 211 ? 21.760 -7.563 -43.090 1.00 43.25 211 TYR A CA 1
ATOM 1725 C C . TYR A 1 211 ? 23.002 -6.824 -43.618 1.00 43.25 211 TYR A C 1
ATOM 1727 O O . TYR A 1 211 ? 23.494 -7.175 -44.686 1.00 43.25 211 TYR A O 1
ATOM 1735 N N . ASP A 1 212 ? 23.556 -5.874 -42.861 1.00 49.59 212 ASP A N 1
ATOM 1736 C CA . ASP A 1 212 ? 24.664 -5.014 -43.316 1.00 49.59 212 ASP A CA 1
ATOM 1737 C C . ASP A 1 212 ? 26.062 -5.515 -42.916 1.00 49.59 212 ASP A C 1
ATOM 1739 O O . ASP A 1 212 ? 27.060 -4.831 -43.131 1.00 49.59 212 ASP A O 1
ATOM 1743 N N . LYS A 1 213 ? 26.181 -6.715 -42.332 1.00 45.28 213 LYS A N 1
ATOM 1744 C CA . LYS A 1 213 ? 27.487 -7.243 -41.892 1.00 45.28 213 LYS A CA 1
ATOM 1745 C C . LYS A 1 213 ? 28.175 -8.192 -42.872 1.00 45.28 213 LYS A C 1
ATOM 1747 O O . LYS A 1 213 ? 29.304 -8.594 -42.609 1.00 45.28 213 LYS A O 1
ATOM 1752 N N . ASN A 1 214 ? 27.525 -8.509 -43.993 1.00 42.97 214 ASN A N 1
ATOM 1753 C CA . ASN A 1 214 ? 28.044 -9.409 -45.030 1.00 42.97 214 ASN A CA 1
ATOM 1754 C C . ASN A 1 214 ? 28.038 -8.790 -46.440 1.00 42.97 214 ASN A C 1
ATOM 1756 O O . ASN A 1 214 ? 28.023 -9.521 -47.429 1.00 42.97 214 ASN A O 1
ATOM 1760 N N . THR A 1 215 ? 28.070 -7.465 -46.572 1.00 43.50 215 THR A N 1
ATOM 1761 C CA . THR A 1 215 ? 28.412 -6.847 -47.858 1.00 43.50 215 THR A CA 1
ATOM 1762 C C . THR A 1 215 ? 29.924 -6.907 -48.038 1.00 43.50 215 THR A C 1
ATOM 1764 O O . THR A 1 215 ? 30.663 -6.131 -47.439 1.00 43.50 215 THR A O 1
ATOM 1767 N N . SER A 1 216 ? 30.384 -7.867 -48.840 1.00 46.16 216 SER A N 1
ATOM 1768 C CA . SER A 1 216 ? 31.689 -7.803 -49.497 1.00 46.16 216 SER A CA 1
ATOM 1769 C C . SER A 1 216 ? 31.806 -6.469 -50.239 1.00 46.16 216 SER A C 1
ATOM 1771 O O . SER A 1 216 ? 30.860 -6.083 -50.928 1.00 46.16 216 SER A O 1
ATOM 1773 N N . ASP A 1 217 ? 32.957 -5.802 -50.132 1.00 50.94 217 ASP A N 1
ATOM 1774 C CA . ASP A 1 217 ? 33.280 -4.485 -50.717 1.00 50.94 217 ASP A CA 1
ATOM 1775 C C . ASP A 1 217 ? 33.229 -4.431 -52.270 1.00 50.94 217 ASP A C 1
ATOM 1777 O O . ASP A 1 217 ? 33.680 -3.471 -52.897 1.00 50.94 217 ASP A O 1
ATOM 1781 N N . ASP A 1 218 ? 32.646 -5.446 -52.907 1.00 51.44 218 ASP A N 1
ATOM 1782 C CA . ASP A 1 218 ? 32.685 -5.699 -54.344 1.00 51.44 218 ASP A CA 1
ATOM 1783 C C . ASP A 1 218 ? 31.381 -5.279 -55.057 1.00 51.44 218 ASP A C 1
ATOM 1785 O O . ASP A 1 218 ? 31.331 -5.253 -56.287 1.00 51.44 218 ASP A O 1
ATOM 1789 N N . ASP A 1 219 ? 30.312 -4.947 -54.320 1.00 48.09 219 ASP A N 1
ATOM 1790 C CA . ASP A 1 219 ? 28.960 -4.750 -54.888 1.00 48.09 219 ASP A CA 1
ATOM 1791 C C . ASP A 1 219 ? 28.606 -3.280 -55.201 1.00 48.09 219 ASP A C 1
ATOM 1793 O O . ASP A 1 219 ? 27.464 -2.951 -55.512 1.00 48.09 219 ASP A O 1
ATOM 1797 N N . TRP A 1 220 ? 29.587 -2.370 -55.168 1.00 48.69 220 TRP A N 1
ATOM 1798 C CA . TRP A 1 220 ? 29.400 -0.949 -55.508 1.00 48.69 220 TRP A CA 1
ATOM 1799 C C . TRP A 1 220 ? 30.060 -0.552 -56.835 1.00 48.69 220 TRP A C 1
ATOM 1801 O O . TRP A 1 220 ? 30.731 0.474 -56.950 1.00 48.69 220 TRP A O 1
ATOM 1811 N N . SER A 1 221 ? 29.830 -1.351 -57.879 1.00 44.00 221 SER A N 1
ATOM 1812 C CA . SER A 1 221 ? 29.935 -0.843 -59.250 1.00 44.00 221 SER A CA 1
ATOM 1813 C C . SER A 1 221 ? 28.530 -0.484 -59.747 1.00 44.00 221 SER A C 1
ATOM 1815 O O . SER A 1 221 ? 27.622 -1.309 -59.631 1.00 44.00 221 SER A O 1
ATOM 1817 N N . PRO A 1 222 ? 28.297 0.734 -60.271 1.00 37.72 222 PRO A N 1
ATOM 1818 C CA . PRO A 1 222 ? 27.006 1.075 -60.848 1.00 37.72 222 PRO A CA 1
ATOM 1819 C C . PRO A 1 222 ? 26.763 0.162 -62.051 1.00 37.72 222 PRO A C 1
ATOM 1821 O O . PRO A 1 222 ? 27.388 0.314 -63.102 1.00 37.72 222 PRO A O 1
ATOM 1824 N N . LYS A 1 223 ? 25.864 -0.813 -61.891 1.00 44.28 223 LYS A N 1
ATOM 1825 C CA . LYS A 1 223 ? 25.353 -1.603 -63.009 1.00 44.28 223 LYS A CA 1
ATOM 1826 C C . LYS A 1 223 ? 24.610 -0.640 -63.929 1.00 44.28 223 LYS A C 1
ATOM 1828 O O . LYS A 1 223 ? 23.672 0.037 -63.515 1.00 44.28 223 LYS A O 1
ATOM 1833 N N . ASN A 1 224 ? 25.084 -0.531 -65.166 1.00 43.44 224 ASN A N 1
ATOM 1834 C CA . ASN A 1 224 ? 24.435 0.241 -66.216 1.00 43.44 224 ASN A CA 1
ATOM 1835 C C . ASN A 1 224 ? 23.147 -0.487 -66.632 1.00 43.44 224 ASN A C 1
ATOM 1837 O O . ASN A 1 224 ? 23.139 -1.235 -67.605 1.00 43.44 224 ASN A O 1
ATOM 1841 N N . GLU A 1 225 ? 22.075 -0.321 -65.861 1.00 47.59 225 GLU A N 1
ATOM 1842 C CA . GLU A 1 225 ? 20.746 -0.844 -66.185 1.00 47.59 225 GLU A CA 1
ATOM 1843 C C . GLU A 1 225 ? 20.103 0.022 -67.277 1.00 47.59 225 GLU A C 1
ATOM 1845 O O . GLU A 1 225 ? 19.280 0.898 -67.023 1.00 47.59 225 GLU A O 1
ATOM 1850 N N . THR A 1 226 ? 20.528 -0.189 -68.521 1.00 47.56 226 THR A N 1
ATOM 1851 C CA . THR A 1 226 ? 19.857 0.342 -69.719 1.00 47.56 226 THR A CA 1
ATOM 1852 C C . THR A 1 226 ? 19.675 -0.742 -70.777 1.00 47.56 226 THR A C 1
ATOM 1854 O O . THR A 1 226 ? 19.857 -0.488 -71.962 1.00 47.56 226 THR A O 1
ATOM 1857 N N . ASP A 1 227 ? 19.279 -1.942 -70.349 1.00 44.38 227 ASP A N 1
ATOM 1858 C CA . ASP A 1 227 ? 18.946 -3.034 -71.262 1.00 44.38 227 ASP A CA 1
ATOM 1859 C C . ASP A 1 227 ? 17.471 -3.423 -71.086 1.00 44.38 227 ASP A C 1
ATOM 1861 O O . ASP A 1 227 ? 17.083 -4.142 -70.164 1.00 44.38 227 ASP A O 1
ATOM 1865 N N . TYR A 1 228 ? 16.612 -2.862 -71.940 1.00 45.19 228 TYR A N 1
ATOM 1866 C CA . TYR A 1 228 ? 15.176 -3.168 -71.998 1.00 45.19 228 TYR A CA 1
ATOM 1867 C C . TYR A 1 228 ? 14.904 -4.356 -72.936 1.00 45.19 228 TYR A C 1
ATOM 1869 O O . TYR A 1 228 ? 13.941 -4.349 -73.703 1.00 45.19 228 TYR A O 1
ATOM 1877 N N . ASP A 1 229 ? 15.736 -5.394 -72.863 1.00 51.31 229 ASP A N 1
ATOM 1878 C CA . ASP A 1 229 ? 15.661 -6.568 -73.744 1.00 51.31 229 ASP A CA 1
ATOM 1879 C C . ASP A 1 229 ? 14.434 -7.463 -73.476 1.00 51.31 229 ASP A C 1
ATOM 1881 O O . ASP A 1 229 ? 14.059 -8.295 -74.295 1.00 51.31 229 ASP A O 1
ATOM 1885 N N . TRP A 1 230 ? 13.714 -7.243 -72.374 1.00 50.00 230 TRP A N 1
ATOM 1886 C CA . TRP A 1 230 ? 12.471 -7.959 -72.056 1.00 50.00 230 TRP A CA 1
ATOM 1887 C C . TRP A 1 230 ? 11.225 -7.410 -72.777 1.00 50.00 230 TRP A C 1
ATOM 1889 O O . TRP A 1 230 ? 10.141 -7.981 -72.648 1.00 50.00 230 TRP A O 1
ATOM 1899 N N . LEU A 1 231 ? 11.347 -6.302 -73.521 1.00 45.00 231 LEU A N 1
ATOM 1900 C CA . LEU A 1 231 ? 10.225 -5.638 -74.201 1.00 45.00 231 LEU A CA 1
ATOM 1901 C C . LEU A 1 231 ? 10.112 -5.998 -75.697 1.00 45.00 231 LEU A C 1
ATOM 1903 O O . LEU A 1 231 ? 9.107 -5.665 -76.325 1.00 45.00 231 LEU A O 1
ATOM 1907 N N . LEU A 1 232 ? 11.102 -6.706 -76.255 1.00 47.44 232 LEU A N 1
ATOM 1908 C CA . LEU A 1 232 ? 11.153 -7.115 -77.667 1.00 47.44 232 LEU A CA 1
ATOM 1909 C C . LEU A 1 232 ? 10.524 -8.492 -77.949 1.00 47.44 232 LEU A C 1
ATOM 1911 O O . LEU A 1 232 ? 10.073 -8.724 -79.065 1.00 47.44 232 LEU A O 1
ATOM 1915 N N . ASP A 1 233 ? 10.377 -9.363 -76.950 1.00 50.78 233 ASP A N 1
ATOM 1916 C CA . ASP A 1 233 ? 9.922 -10.750 -77.175 1.00 50.78 233 ASP A CA 1
ATOM 1917 C C . ASP A 1 233 ? 8.391 -10.938 -77.228 1.00 50.78 233 ASP A C 1
ATOM 1919 O O . ASP A 1 233 ? 7.899 -12.035 -77.499 1.00 50.78 233 ASP A O 1
ATOM 1923 N N . ASN A 1 234 ? 7.606 -9.879 -76.992 1.00 48.06 234 ASN A N 1
ATOM 1924 C CA . ASN A 1 234 ? 6.147 -9.996 -76.832 1.00 48.06 234 ASN A CA 1
ATOM 1925 C C . ASN A 1 234 ? 5.308 -9.244 -77.885 1.00 48.06 234 ASN A C 1
ATOM 1927 O O . ASN A 1 234 ? 4.080 -9.242 -77.792 1.00 48.06 234 ASN A O 1
ATOM 1931 N N . TRP A 1 235 ? 5.940 -8.616 -78.886 1.00 45.84 235 TRP A N 1
ATOM 1932 C CA . TRP A 1 235 ? 5.242 -7.891 -79.966 1.00 45.84 235 TRP A CA 1
ATOM 1933 C C . TRP A 1 235 ? 5.323 -8.579 -81.339 1.00 45.84 235 TRP A C 1
ATOM 1935 O O . TRP A 1 235 ? 4.396 -8.426 -82.137 1.00 45.84 235 TRP A O 1
ATOM 1945 N N . ASP A 1 236 ? 6.336 -9.414 -81.588 1.00 50.12 236 ASP A N 1
ATOM 1946 C CA . ASP A 1 236 ? 6.465 -10.152 -82.856 1.00 50.12 236 ASP A CA 1
ATOM 1947 C C . ASP A 1 236 ? 5.578 -11.409 -82.923 1.00 50.12 236 ASP A C 1
ATOM 1949 O O . ASP A 1 236 ? 5.185 -11.850 -84.005 1.00 50.12 236 ASP A O 1
ATOM 1953 N N . THR A 1 237 ? 5.163 -11.952 -81.776 1.00 48.94 237 THR A N 1
ATOM 1954 C CA . THR A 1 237 ? 4.257 -13.111 -81.70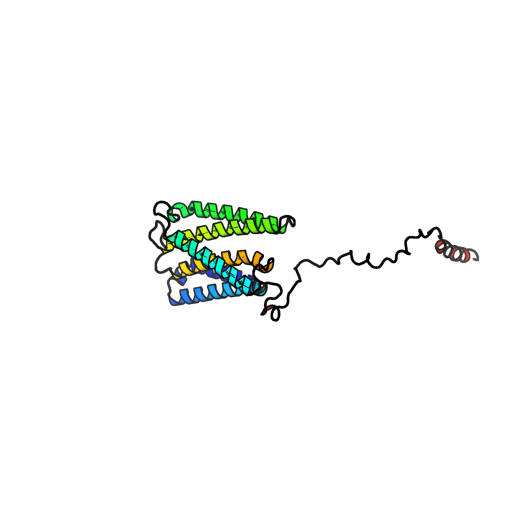0 1.00 48.94 237 THR A CA 1
ATOM 1955 C C . THR A 1 237 ? 2.780 -12.747 -81.878 1.00 48.94 237 THR A C 1
ATOM 1957 O O . THR A 1 237 ? 2.008 -13.580 -82.344 1.00 48.94 237 THR A O 1
ATOM 1960 N N . ILE A 1 238 ? 2.376 -11.499 -81.608 1.00 48.22 238 ILE A N 1
ATOM 1961 C CA . ILE A 1 238 ? 0.975 -11.047 -81.755 1.00 48.22 238 ILE A CA 1
ATOM 1962 C C . ILE A 1 238 ? 0.704 -10.480 -83.165 1.00 48.22 238 ILE A C 1
ATOM 1964 O O . ILE A 1 238 ? -0.414 -10.577 -83.678 1.00 48.22 238 ILE A O 1
ATOM 1968 N N . ALA A 1 239 ? 1.722 -9.951 -83.853 1.00 46.62 239 ALA A N 1
ATOM 1969 C CA . ALA A 1 239 ? 1.584 -9.459 -85.228 1.00 46.62 239 ALA A CA 1
ATOM 1970 C C . ALA A 1 239 ? 1.516 -10.587 -86.282 1.00 46.62 239 ALA A C 1
ATOM 1972 O O . ALA A 1 239 ? 0.894 -10.407 -87.330 1.00 46.62 239 ALA A O 1
ATOM 1973 N N . ALA A 1 240 ? 2.089 -11.765 -86.007 1.00 48.50 240 ALA A N 1
ATOM 1974 C CA . ALA A 1 240 ? 2.105 -12.889 -86.948 1.00 48.50 240 ALA A CA 1
ATOM 1975 C C . ALA A 1 240 ? 0.779 -13.682 -87.017 1.00 48.50 240 ALA A C 1
ATOM 1977 O O . ALA A 1 240 ? 0.497 -14.302 -88.042 1.00 48.50 240 ALA A O 1
ATOM 1978 N N . GLU A 1 241 ? -0.074 -13.632 -85.985 1.00 48.91 241 GLU A N 1
ATOM 1979 C CA . GLU A 1 241 ? -1.366 -14.350 -85.963 1.00 48.91 241 GLU A CA 1
ATOM 1980 C C . GLU A 1 241 ? -2.546 -13.570 -86.581 1.00 48.91 241 GLU A C 1
ATOM 1982 O O . GLU A 1 241 ? -3.636 -14.123 -86.724 1.00 48.91 241 GLU A O 1
ATOM 1987 N N . SER A 1 242 ? -2.356 -12.314 -87.011 1.00 49.50 242 SER A N 1
ATOM 1988 C CA . SER A 1 242 ? -3.445 -11.468 -87.544 1.00 49.50 242 SER A CA 1
ATOM 1989 C C . SER A 1 242 ? -3.364 -11.124 -89.041 1.00 49.50 242 SER A C 1
ATOM 1991 O O . SER A 1 242 ? -4.206 -10.369 -89.524 1.00 49.50 242 SER A O 1
ATOM 1993 N N . LEU A 1 243 ? -2.418 -11.699 -89.805 1.00 48.03 243 LEU A N 1
ATOM 1994 C CA . LEU A 1 243 ? -2.226 -11.377 -91.235 1.00 48.03 243 LEU A CA 1
ATOM 1995 C C . LEU A 1 243 ? -2.145 -12.563 -92.218 1.00 48.03 243 LEU A C 1
ATOM 1997 O O . LEU A 1 243 ? -1.699 -12.375 -93.348 1.00 48.03 243 LEU A O 1
ATOM 2001 N N . ILE A 1 244 ? -2.646 -13.754 -91.866 1.00 48.59 244 ILE A N 1
ATOM 2002 C CA . ILE A 1 244 ? -3.082 -14.749 -92.873 1.00 48.59 244 ILE A CA 1
ATOM 2003 C C . ILE A 1 244 ? -4.435 -15.350 -92.461 1.00 48.59 244 ILE A C 1
ATOM 2005 O O . ILE A 1 244 ? -4.569 -16.530 -92.133 1.00 48.59 244 ILE A O 1
ATOM 2009 N N . ARG A 1 245 ? -5.458 -14.494 -92.494 1.00 40.34 245 ARG A N 1
ATOM 2010 C CA . ARG A 1 245 ? -6.816 -14.847 -92.905 1.00 40.34 245 ARG A CA 1
ATOM 2011 C C . ARG A 1 245 ? -7.331 -13.766 -93.842 1.00 40.34 245 ARG A C 1
ATOM 2013 O O . ARG A 1 245 ? -7.069 -12.582 -93.542 1.00 40.34 245 ARG A O 1
#

Secondary structure (DSSP, 8-state):
-HHHHHHHHHHHHHHHHHH-HHHHHSHHHHHHHHHHHHHHHHHHHHHHHTTS-HHHHHHHHHHHHHHHHHHHHHHHH--TT--TGGGHHHHHHHHHHHHHHHHHHHHHHHH-GGGHHHHHHHHHHHHHHHHHHHHHHHHHHHHT-SSS---GGGHHHHHHHHHHHHHHHHHHHHHHHHH--SS--TT-GGGGTS------SS-----TTSSTT---TT--S-------GGGSTTTHHHHTTSS--

pLDDT: mean 77.27, std 19.33, range [32.5, 95.75]